Protein AF-0000000070416963 (afdb_homodimer)

Radius of gyration: 21.52 Å; Cα contacts (8 Å, |Δi|>4): 387; chains: 2; bounding box: 46×63×50 Å

pLDDT: mean 95.15, std 8.79, range [48.22, 98.94]

Nearest PDB structures (foldseek):
  6pe4-assembly1_H  TM=2.392E-01  e=9.215E-01  Saccharomyces cerevisiae S288C
  7uwa-assembly1_i  TM=2.242E-01  e=2.616E+00  Citrus x limon
  7uwb-assembly1_m  TM=2.106E-01  e=6.144E+00  Citrus x limon
  6pe4-assembly1_H  TM=2.844E-01  e=8.248E-01  Saccharomyces cerevisiae S288C
  7uwa-assembly1_i  TM=2.934E-01  e=3.124E+00  Citrus x limon

InterPro domains:
  IPR013901 Anthrone oxygenase [PF08592] (56-158)

Solvent-accessible surface area (backbone atoms only — not comparable to full-atom values): 16813 Å² total; per-residue (Å²): 130,62,61,65,63,57,48,63,67,59,72,77,51,72,58,40,48,30,49,40,50,23,48,51,39,30,22,31,52,33,11,38,46,47,35,46,63,67,23,50,49,64,22,38,68,79,40,59,66,69,55,27,49,49,30,50,47,44,24,48,57,49,41,63,71,46,51,61,57,47,38,49,50,21,15,52,31,19,44,49,35,38,68,72,44,58,88,82,45,83,55,39,69,47,33,46,37,39,32,50,29,30,53,47,47,53,51,48,39,60,69,77,40,43,70,60,49,58,52,68,59,39,92,58,31,54,80,74,61,29,67,68,48,51,56,51,50,54,51,48,51,53,60,62,44,46,62,50,41,53,41,36,42,51,22,33,54,43,40,41,49,46,40,50,71,83,130,62,61,68,63,58,50,64,66,59,71,75,52,72,59,42,49,29,50,42,49,23,50,51,40,30,21,31,51,34,11,37,45,47,36,46,61,69,22,50,50,64,23,39,68,78,40,59,65,68,54,26,50,48,31,50,47,45,24,48,56,50,41,64,71,45,51,59,56,47,39,49,51,22,14,52,32,19,45,48,35,39,68,72,45,58,87,82,43,84,56,39,69,49,33,47,38,38,32,50,32,30,52,47,46,53,52,48,39,60,69,75,39,42,70,59,49,58,53,68,60,40,92,58,32,56,81,73,60,29,67,68,48,51,55,50,50,54,49,48,51,53,60,63,44,47,62,50,42,53,43,37,41,51,22,33,55,44,43,40,49,47,40,50,72,81

Structure (mmCIF, N/CA/C/O backbone):
data_AF-0000000070416963-model_v1
#
loop_
_entity.id
_entity.type
_entity.pdbx_description
1 polymer 'Uncharacterized protein LOC111115060'
#
loop_
_atom_site.group_PDB
_atom_site.id
_atom_site.type_symbol
_atom_site.label_atom_id
_atom_site.label_alt_id
_atom_site.label_comp_id
_atom_site.label_asym_id
_atom_site.label_entity_id
_atom_site.label_seq_id
_atom_site.pdbx_PDB_ins_code
_atom_site.Cartn_x
_atom_site.Cartn_y
_atom_site.Cartn_z
_atom_site.occupancy
_atom_site.B_iso_or_equiv
_atom_site.auth_seq_id
_atom_site.auth_comp_id
_atom_site.auth_asym_id
_atom_site.auth_atom_id
_atom_site.pdbx_PDB_model_num
ATOM 1 N N . MET A 1 1 ? 19.781 -15.18 -28 1 48.69 1 MET A N 1
ATOM 2 C CA . MET A 1 1 ? 18.391 -15.633 -27.938 1 48.69 1 MET A CA 1
ATOM 3 C C . MET A 1 1 ? 17.562 -14.734 -27.016 1 48.69 1 MET A C 1
ATOM 5 O O . MET A 1 1 ? 17.984 -14.43 -25.891 1 48.69 1 MET A O 1
ATOM 9 N N . ASP A 1 2 ? 16.594 -13.984 -27.656 1 59.09 2 ASP A N 1
ATOM 10 C CA . ASP A 1 2 ? 15.922 -12.82 -27.094 1 59.09 2 ASP A CA 1
ATOM 11 C C . ASP A 1 2 ? 15 -13.227 -25.938 1 59.09 2 ASP A C 1
ATOM 13 O O . ASP A 1 2 ? 13.93 -13.789 -26.156 1 59.09 2 ASP A O 1
ATOM 17 N N . ILE A 1 3 ? 15.594 -13.453 -24.766 1 64.75 3 ILE A N 1
ATOM 18 C CA . ILE A 1 3 ? 14.961 -13.844 -23.516 1 64.75 3 ILE A CA 1
ATOM 19 C C . ILE A 1 3 ? 13.578 -13.203 -23.422 1 64.75 3 ILE A C 1
ATOM 21 O O . ILE A 1 3 ? 12.609 -13.859 -23.016 1 64.75 3 ILE A O 1
ATOM 25 N N . LEU A 1 4 ? 13.5 -11.984 -23.797 1 65.56 4 LEU A N 1
ATOM 26 C CA . LEU A 1 4 ? 12.219 -11.289 -23.734 1 65.56 4 LEU A CA 1
ATOM 27 C C . LEU A 1 4 ? 11.227 -11.883 -24.719 1 65.56 4 LEU A C 1
ATOM 29 O O . LEU A 1 4 ? 10.039 -12 -24.422 1 65.56 4 LEU A O 1
ATOM 33 N N . LYS A 1 5 ? 11.766 -12.156 -25.891 1 65.31 5 LYS A N 1
ATOM 34 C CA . LYS A 1 5 ? 10.938 -12.75 -26.938 1 65.31 5 LYS A CA 1
ATOM 35 C C . LYS A 1 5 ? 10.438 -14.133 -26.516 1 65.31 5 LYS A C 1
ATOM 37 O O . LYS A 1 5 ? 9.297 -14.5 -26.797 1 65.31 5 LYS A O 1
ATOM 42 N N . ASP A 1 6 ? 11.203 -14.859 -25.781 1 64.94 6 ASP A N 1
ATOM 43 C CA . ASP A 1 6 ? 10.828 -16.188 -25.312 1 64.94 6 ASP A CA 1
ATOM 44 C C . ASP A 1 6 ? 9.773 -16.109 -24.203 1 64.94 6 ASP A C 1
ATOM 46 O O . ASP A 1 6 ? 8.805 -16.875 -24.219 1 64.94 6 ASP A O 1
ATOM 50 N N . ILE A 1 7 ? 9.898 -15.18 -23.375 1 67.06 7 ILE A N 1
ATOM 51 C CA . ILE A 1 7 ? 8.969 -15 -22.266 1 67.06 7 ILE A CA 1
ATOM 52 C C . ILE A 1 7 ? 7.613 -14.555 -22.812 1 67.06 7 ILE A C 1
ATOM 54 O O . ILE A 1 7 ? 6.566 -14.992 -22.328 1 67.06 7 ILE A O 1
ATOM 58 N N . SER A 1 8 ? 7.668 -13.688 -23.75 1 63.75 8 SER A N 1
ATOM 59 C CA . SER A 1 8 ? 6.422 -13.164 -24.312 1 63.75 8 SER A CA 1
ATOM 60 C C . SER A 1 8 ? 5.621 -14.266 -25 1 63.75 8 SER A C 1
ATOM 62 O O . SER A 1 8 ? 4.402 -14.156 -25.156 1 63.75 8 SER A O 1
ATOM 64 N N . LYS A 1 9 ? 6.234 -15.328 -25.406 1 66.69 9 LYS A N 1
ATOM 65 C CA . LYS A 1 9 ? 5.555 -16.438 -26.062 1 66.69 9 LYS A CA 1
ATOM 66 C C . LYS A 1 9 ? 4.816 -17.312 -25.047 1 66.69 9 LYS A C 1
ATOM 68 O O . LYS A 1 9 ? 3.951 -18.109 -25.422 1 66.69 9 LYS A O 1
ATOM 73 N N . ILE A 1 10 ? 5.309 -17.094 -23.891 1 67.06 10 ILE A N 1
ATOM 74 C CA . ILE A 1 10 ? 4.582 -17.812 -22.859 1 67.06 10 ILE A CA 1
ATOM 75 C C . ILE A 1 10 ? 3.281 -17.078 -22.531 1 67.06 10 ILE A C 1
ATOM 77 O O . ILE A 1 10 ? 3.295 -16.047 -21.875 1 67.06 10 ILE A O 1
ATOM 81 N N . GLY A 1 11 ? 2.268 -17.281 -23.25 1 77.81 11 GLY A N 1
ATOM 82 C CA . GLY A 1 11 ? 0.97 -16.625 -23.141 1 77.81 11 GLY A CA 1
ATOM 83 C C . GLY A 1 11 ? 0.296 -16.891 -21.797 1 77.81 11 GLY A C 1
ATOM 84 O O . GLY A 1 11 ? 0.564 -17.906 -21.156 1 77.81 11 GLY A O 1
ATOM 85 N N . ILE A 1 12 ? -0.34 -15.852 -21.281 1 85.06 12 ILE A N 1
ATOM 86 C CA . ILE A 1 12 ? -1.101 -15.969 -20.031 1 85.06 12 ILE A CA 1
ATOM 87 C C . ILE A 1 12 ? -2.576 -16.203 -20.359 1 85.06 12 ILE A C 1
ATOM 89 O O . ILE A 1 12 ? -3.135 -15.547 -21.234 1 85.06 12 ILE A O 1
ATOM 93 N N . SER A 1 13 ? -3.207 -17.25 -19.766 1 91.56 13 SER A N 1
ATOM 94 C CA . SER A 1 13 ? -4.617 -17.578 -19.969 1 91.56 13 SER A CA 1
ATOM 95 C C . SER A 1 13 ? -5.52 -16.516 -19.344 1 91.56 13 SER A C 1
ATOM 97 O O . SER A 1 13 ? -5.062 -15.703 -18.531 1 91.56 13 SER A O 1
ATOM 99 N N . PRO A 1 14 ? -6.789 -16.516 -19.719 1 93.19 14 PRO A N 1
ATOM 100 C CA . PRO A 1 14 ? -7.727 -15.57 -19.094 1 93.19 14 PRO A CA 1
ATOM 101 C C . PRO A 1 14 ? -7.805 -15.727 -17.578 1 93.19 14 PRO A C 1
ATOM 103 O O . PRO A 1 14 ? -7.82 -14.734 -16.859 1 93.19 14 PRO A O 1
ATOM 106 N N . VAL A 1 15 ? -7.848 -16.922 -17.109 1 94.5 15 VAL A N 1
ATOM 107 C CA . VAL A 1 15 ? -7.934 -17.172 -15.672 1 94.5 15 VAL A CA 1
ATOM 108 C C . VAL A 1 15 ? -6.652 -16.688 -14.992 1 94.5 15 VAL A C 1
ATOM 110 O O . VAL A 1 15 ? -6.703 -16.062 -13.93 1 94.5 15 VAL A O 1
ATOM 113 N N . GLU A 1 16 ? -5.551 -16.922 -15.609 1 95.19 16 GLU A N 1
ATOM 114 C CA . GLU A 1 16 ? -4.277 -16.453 -15.07 1 95.19 16 GLU A CA 1
ATOM 115 C C . GLU A 1 16 ? -4.23 -14.93 -15.016 1 95.19 16 GLU A C 1
ATOM 117 O O . GLU A 1 16 ? -3.723 -14.352 -14.055 1 95.19 16 GLU A O 1
ATOM 122 N N . THR A 1 17 ? -4.773 -14.344 -16.047 1 97 17 THR A N 1
ATOM 123 C CA . THR A 1 17 ? -4.82 -12.891 -16.094 1 97 17 THR A CA 1
ATOM 124 C C . THR A 1 17 ? -5.672 -12.336 -14.953 1 97 17 THR A C 1
ATOM 126 O O . THR A 1 17 ? -5.285 -11.367 -14.305 1 97 17 THR A O 1
ATOM 129 N N . LEU A 1 18 ? -6.742 -12.969 -14.695 1 98.12 18 LEU A N 1
ATOM 130 C CA . LEU A 1 18 ? -7.629 -12.547 -13.617 1 98.12 18 LEU A CA 1
ATOM 131 C C . LEU A 1 18 ? -6.977 -12.789 -12.258 1 98.12 18 LEU A C 1
ATOM 133 O O . LEU A 1 18 ? -7.125 -11.969 -11.344 1 98.12 18 LEU A O 1
ATOM 137 N N . GLN A 1 19 ? -6.289 -13.898 -12.125 1 98.19 19 GLN A N 1
ATOM 138 C CA . GLN A 1 19 ? -5.543 -14.148 -10.898 1 98.19 19 GLN A CA 1
ATOM 139 C C . GLN A 1 19 ? -4.492 -13.062 -10.656 1 98.19 19 GLN A C 1
ATOM 141 O O . GLN A 1 19 ? -4.348 -12.57 -9.539 1 98.19 19 GLN A O 1
ATOM 146 N N . PHE A 1 20 ? -3.814 -12.773 -11.75 1 98.31 20 PHE A N 1
ATOM 147 C CA . PHE A 1 20 ? -2.826 -11.703 -11.727 1 98.31 20 PHE A CA 1
ATOM 148 C C . PHE A 1 20 ? -3.447 -10.398 -11.234 1 98.31 20 PHE A C 1
ATOM 150 O O . PHE A 1 20 ? -2.943 -9.781 -10.297 1 98.31 20 PHE A O 1
ATOM 157 N N . PHE A 1 21 ? -4.508 -10.023 -11.758 1 98.75 21 PHE A N 1
ATOM 158 C CA . PHE A 1 21 ? -5.172 -8.766 -11.43 1 98.75 21 PHE A CA 1
ATOM 159 C C . PHE A 1 21 ? -5.688 -8.781 -9.992 1 98.75 21 PHE A C 1
ATOM 161 O O . PHE A 1 21 ? -5.57 -7.785 -9.281 1 98.75 21 PHE A O 1
ATOM 168 N N . THR A 1 22 ? -6.281 -9.859 -9.594 1 98.88 22 THR A N 1
ATOM 169 C CA . THR A 1 22 ? -6.793 -9.977 -8.234 1 98.88 22 THR A CA 1
ATOM 170 C C . THR A 1 22 ? -5.668 -9.82 -7.215 1 98.88 22 THR A C 1
ATOM 172 O O . THR A 1 22 ? -5.789 -9.047 -6.262 1 98.88 22 THR A O 1
ATOM 175 N N . CYS A 1 23 ? -4.535 -10.492 -7.445 1 98.88 23 CYS A N 1
ATOM 176 C CA . CYS A 1 23 ? -3.406 -10.414 -6.523 1 98.88 23 CYS A CA 1
ATOM 177 C C . CYS A 1 23 ? -2.809 -9.016 -6.504 1 98.88 23 CYS A C 1
ATOM 179 O O . CYS A 1 23 ? -2.428 -8.516 -5.445 1 98.88 23 CYS A O 1
ATOM 181 N N . MET A 1 24 ? -2.771 -8.414 -7.645 1 98.94 24 MET A N 1
ATOM 182 C CA . MET A 1 24 ? -2.234 -7.062 -7.73 1 98.94 24 MET A CA 1
ATOM 183 C C . MET A 1 24 ? -3.092 -6.086 -6.93 1 98.94 24 MET A C 1
ATOM 185 O O . MET A 1 24 ? -2.57 -5.309 -6.125 1 98.94 24 MET A O 1
ATOM 189 N N . LEU A 1 25 ? -4.363 -6.156 -7.133 1 98.94 25 LEU A N 1
ATOM 190 C CA . LEU A 1 25 ? -5.281 -5.25 -6.449 1 98.94 25 LEU A CA 1
ATOM 191 C C . LEU A 1 25 ? -5.281 -5.512 -4.945 1 98.94 25 LEU A C 1
ATOM 193 O O . LEU A 1 25 ? -5.285 -4.574 -4.148 1 98.94 25 LEU A O 1
ATOM 197 N N . ALA A 1 26 ? -5.258 -6.762 -4.598 1 98.94 26 ALA A N 1
ATOM 198 C CA . ALA A 1 26 ? -5.238 -7.113 -3.18 1 98.94 26 ALA A CA 1
ATOM 199 C C . ALA A 1 26 ? -3.971 -6.602 -2.504 1 98.94 26 ALA A C 1
ATOM 201 O O . ALA A 1 26 ? -4.012 -6.125 -1.366 1 98.94 26 ALA A O 1
ATOM 202 N N . GLY A 1 27 ? -2.857 -6.719 -3.145 1 98.94 27 GLY A N 1
ATOM 203 C CA . GLY A 1 27 ? -1.6 -6.234 -2.598 1 98.94 27 GLY A CA 1
ATOM 204 C C . GLY A 1 27 ? -1.567 -4.727 -2.418 1 98.94 27 GLY A C 1
ATOM 205 O O . GLY A 1 27 ? -1.201 -4.23 -1.35 1 98.94 27 GLY A O 1
ATOM 206 N N . ILE A 1 28 ? -1.938 -4.031 -3.455 1 98.88 28 ILE A N 1
ATOM 207 C CA . ILE A 1 28 ? -1.964 -2.572 -3.408 1 98.88 28 ILE A CA 1
ATOM 208 C C . ILE A 1 28 ? -2.936 -2.107 -2.326 1 98.88 28 ILE A C 1
ATOM 210 O O . ILE A 1 28 ? -2.609 -1.228 -1.526 1 98.88 28 ILE A O 1
ATOM 214 N N . TYR A 1 29 ? -4.094 -2.729 -2.299 1 98.81 29 TYR A N 1
ATOM 215 C CA . TYR A 1 29 ? -5.113 -2.357 -1.325 1 98.81 29 TYR A CA 1
ATOM 216 C C . TYR A 1 29 ? -4.629 -2.609 0.097 1 98.81 29 TYR A C 1
ATOM 218 O O . TYR A 1 29 ? -4.855 -1.794 0.992 1 98.81 29 TYR A O 1
ATOM 226 N N . THR A 1 30 ? -4.027 -3.715 0.316 1 98.81 30 THR A N 1
ATOM 227 C CA . THR A 1 30 ? -3.441 -4.008 1.618 1 98.81 30 THR A CA 1
ATOM 228 C C . THR A 1 30 ? -2.379 -2.971 1.976 1 98.81 30 THR A C 1
ATOM 230 O O . THR A 1 30 ? -2.344 -2.475 3.104 1 98.81 30 THR A O 1
ATOM 233 N N . GLY A 1 31 ? -1.521 -2.646 1.043 1 98.81 31 GLY A N 1
ATOM 234 C CA . GLY A 1 31 ? -0.522 -1.613 1.268 1 98.81 31 GLY A CA 1
ATOM 235 C C . GLY A 1 31 ? -1.125 -0.269 1.63 1 98.81 31 GLY A C 1
ATOM 236 O O . GLY A 1 31 ? -0.625 0.422 2.52 1 98.81 31 GLY A O 1
ATOM 237 N N . PHE A 1 32 ? -2.182 0.097 0.92 1 98.75 32 PHE A N 1
ATOM 238 C CA . PHE A 1 32 ? -2.887 1.336 1.227 1 98.75 32 PHE A CA 1
ATOM 239 C C . PHE A 1 32 ? -3.336 1.356 2.684 1 98.75 32 PHE A C 1
ATOM 241 O O . PHE A 1 32 ? -3.086 2.326 3.4 1 98.75 32 PHE A O 1
ATOM 248 N N . ASN A 1 33 ? -3.965 0.288 3.092 1 98.38 33 ASN A N 1
ATOM 249 C CA . ASN A 1 33 ? -4.508 0.226 4.441 1 98.38 33 ASN A CA 1
ATOM 250 C C . ASN A 1 33 ? -3.402 0.234 5.492 1 98.38 33 ASN A C 1
ATOM 252 O O . ASN A 1 33 ? -3.521 0.906 6.52 1 98.38 33 ASN A O 1
ATOM 256 N N . LEU A 1 34 ? -2.383 -0.423 5.238 1 98.69 34 LEU A N 1
ATOM 257 C CA . LEU A 1 34 ? -1.252 -0.462 6.16 1 98.69 34 LEU A CA 1
ATOM 258 C C . LEU A 1 34 ? -0.595 0.909 6.273 1 98.69 34 LEU A C 1
ATOM 260 O O . LEU A 1 34 ? -0.235 1.341 7.371 1 98.69 34 LEU A O 1
ATOM 264 N N . TYR A 1 35 ? -0.433 1.576 5.191 1 98.69 35 TYR A N 1
ATOM 265 C CA . TYR A 1 35 ? 0.194 2.895 5.195 1 98.69 35 TYR A CA 1
ATOM 266 C C . TYR A 1 35 ? -0.596 3.871 6.059 1 98.69 35 TYR A C 1
ATOM 268 O O . TYR A 1 35 ? -0.015 4.633 6.832 1 98.69 35 TYR A O 1
ATOM 276 N N . ALA A 1 36 ? -1.877 3.895 5.871 1 98.12 36 ALA A N 1
ATOM 277 C CA . ALA A 1 36 ? -2.752 4.789 6.625 1 98.12 36 ALA A CA 1
ATOM 278 C C . ALA A 1 36 ? -2.582 4.582 8.125 1 98.12 36 ALA A C 1
ATOM 280 O O . ALA A 1 36 ? -2.545 5.547 8.891 1 98.12 36 ALA A O 1
ATOM 281 N N . VAL A 1 37 ? -2.396 3.342 8.516 1 97.62 37 VAL A N 1
ATOM 282 C CA . VAL A 1 37 ? -2.352 2.986 9.93 1 97.62 37 VAL A CA 1
ATOM 283 C C . VAL A 1 37 ? -0.941 3.207 10.469 1 97.62 37 VAL A C 1
ATOM 285 O O . VAL A 1 37 ? -0.768 3.771 11.555 1 97.62 37 VAL A O 1
ATOM 288 N N . LEU A 1 38 ? 0.03 2.85 9.719 1 97.88 38 LEU A N 1
ATOM 289 C CA . LEU A 1 38 ? 1.384 2.77 10.258 1 97.88 38 LEU A CA 1
ATOM 290 C C . LEU A 1 38 ? 2.086 4.121 10.164 1 97.88 38 LEU A C 1
ATOM 292 O O . LEU A 1 38 ? 2.934 4.441 11 1 97.88 38 LEU A O 1
ATOM 296 N N . PHE A 1 39 ? 1.77 4.883 9.141 1 98.38 39 PHE A N 1
ATOM 297 C CA . PHE A 1 39 ? 2.588 6.062 8.883 1 98.38 39 PHE A CA 1
ATOM 298 C C . PHE A 1 39 ? 1.74 7.328 8.914 1 98.38 39 PHE A C 1
ATOM 300 O O . PHE A 1 39 ? 2.092 8.305 9.586 1 98.38 39 PHE A O 1
ATOM 307 N N . GLU A 1 40 ? 0.604 7.352 8.227 1 98.25 40 GLU A N 1
ATOM 308 C CA . GLU A 1 40 ? -0.142 8.594 8.086 1 98.25 40 GLU A CA 1
ATOM 309 C C . GLU A 1 40 ? -0.829 8.977 9.391 1 98.25 40 GLU A C 1
ATOM 311 O O . GLU A 1 40 ? -0.725 10.125 9.844 1 98.25 40 GLU A O 1
ATOM 316 N N . ALA A 1 41 ? -1.511 8.047 10.008 1 97.88 41 ALA A N 1
ATOM 317 C CA . ALA A 1 41 ? -2.283 8.367 11.203 1 97.88 41 ALA A CA 1
ATOM 318 C C . ALA A 1 41 ? -1.382 8.906 12.312 1 97.88 41 ALA A C 1
ATOM 320 O O . ALA A 1 41 ? -1.639 9.977 12.859 1 97.88 41 ALA A O 1
ATOM 321 N N . PRO A 1 42 ? -0.309 8.281 12.625 1 97 42 PRO A N 1
ATOM 322 C CA . PRO A 1 42 ? 0.555 8.852 13.664 1 97 42 PRO A CA 1
ATOM 323 C C . PRO A 1 42 ? 1.138 10.211 13.273 1 97 42 PRO A C 1
ATOM 325 O O . PRO A 1 42 ? 1.392 11.047 14.141 1 97 42 PRO A O 1
ATOM 328 N N . SER A 1 43 ? 1.338 10.453 12.016 1 97.56 43 SER A N 1
ATOM 329 C CA . SER A 1 43 ? 1.973 11.688 11.562 1 97.56 43 SER A CA 1
ATOM 330 C C . SER A 1 43 ? 1.041 12.883 11.727 1 97.56 43 SER A C 1
ATOM 332 O O . SER A 1 43 ? 1.493 14.031 11.75 1 97.56 43 SER A O 1
ATOM 334 N N . ARG A 1 44 ? -0.246 12.633 11.789 1 96.56 44 ARG A N 1
ATOM 335 C CA . ARG A 1 44 ? -1.154 13.758 11.977 1 96.56 44 ARG A CA 1
ATOM 336 C C . ARG A 1 44 ? -1.516 13.93 13.445 1 96.56 44 ARG A C 1
ATOM 338 O O . ARG A 1 44 ? -2.07 14.961 13.836 1 96.56 44 ARG A O 1
ATOM 345 N N . ALA A 1 45 ? -1.18 12.992 14.312 1 95.12 45 ALA A N 1
ATOM 346 C CA . ALA A 1 45 ? -1.607 12.984 15.711 1 95.12 45 ALA A CA 1
ATOM 347 C C . ALA A 1 45 ? -1.036 14.18 16.469 1 95.12 45 ALA A C 1
ATOM 349 O O . ALA A 1 45 ? -1.671 14.703 17.391 1 95.12 45 ALA A O 1
ATOM 350 N N . SER A 1 46 ? 0.079 14.688 16.078 1 91.62 46 SER A N 1
ATOM 351 C CA . SER A 1 46 ? 0.75 15.727 16.844 1 91.62 46 SER A CA 1
ATOM 352 C C . SER A 1 46 ? 0.441 17.109 16.281 1 91.62 46 SER A C 1
ATOM 354 O O . SER A 1 46 ? 0.853 18.125 16.844 1 91.62 46 SER A O 1
ATOM 356 N N . LEU A 1 47 ? -0.294 17.25 15.266 1 97.88 47 LEU A N 1
ATOM 357 C CA . LEU A 1 47 ? -0.577 18.531 14.625 1 97.88 47 LEU A CA 1
ATOM 358 C C . LEU A 1 47 ? -1.591 19.328 15.438 1 97.88 47 LEU A C 1
ATOM 360 O O . LEU A 1 47 ? -2.395 18.766 16.172 1 97.88 47 LEU A O 1
ATOM 364 N N . PRO A 1 48 ? -1.51 20.672 15.273 1 97.75 48 PRO A N 1
ATOM 365 C CA . PRO A 1 48 ? -2.639 21.453 15.789 1 97.75 48 PRO A CA 1
ATOM 366 C C . PRO A 1 48 ? -3.982 20.969 15.242 1 97.75 48 PRO A C 1
ATOM 368 O O . PRO A 1 48 ? -4.051 20.453 14.125 1 97.75 48 PRO A O 1
ATOM 371 N N . LEU A 1 49 ? -5 21.172 15.953 1 97.88 49 LEU A N 1
ATOM 372 C CA . LEU A 1 49 ? -6.301 20.547 15.727 1 97.88 49 LEU A CA 1
ATOM 373 C C . LEU A 1 49 ? -6.781 20.812 14.297 1 97.88 49 LEU A C 1
ATOM 375 O O . LEU A 1 49 ? -7.219 19.891 13.609 1 97.88 49 LEU A O 1
ATOM 379 N N . HIS A 1 50 ? -6.777 22.047 13.914 1 97.56 50 HIS A N 1
ATOM 380 C CA . HIS A 1 50 ? -7.297 22.359 12.594 1 97.56 50 HIS A CA 1
ATOM 381 C C . HIS A 1 50 ? -6.492 21.656 11.508 1 97.56 50 HIS A C 1
ATOM 383 O O . HIS A 1 50 ? -7.066 21.109 10.562 1 97.56 50 HIS A O 1
ATOM 389 N N . SER A 1 51 ? -5.145 21.641 11.562 1 98.38 51 SER A N 1
ATOM 390 C CA . SER A 1 51 ? -4.285 20.953 10.609 1 98.38 51 SER A CA 1
ATOM 391 C C . SER A 1 51 ? -4.48 19.438 10.672 1 98.38 51 SER A C 1
ATOM 393 O O . SER A 1 51 ? -4.422 18.766 9.648 1 98.38 51 SER A O 1
ATOM 395 N N . HIS A 1 52 ? -4.613 18.953 11.906 1 98.38 52 HIS A N 1
ATOM 396 C CA . HIS A 1 52 ? -4.926 17.547 12.102 1 98.38 52 HIS A CA 1
ATOM 397 C C . HIS A 1 52 ? -6.18 17.141 11.328 1 98.38 52 HIS A C 1
ATOM 399 O O . HIS A 1 52 ? -6.148 16.203 10.539 1 98.38 52 HIS A O 1
ATOM 405 N N . TRP A 1 53 ? -7.254 17.875 11.555 1 98.5 53 TRP A N 1
ATOM 406 C CA . TRP A 1 53 ? -8.523 17.594 10.883 1 98.5 53 TRP A CA 1
ATOM 407 C C . TRP A 1 53 ? -8.391 17.766 9.375 1 98.5 53 TRP A C 1
ATOM 409 O O . TRP A 1 53 ? -8.859 16.922 8.602 1 98.5 53 TRP A O 1
ATOM 419 N N . GLU A 1 54 ? -7.809 18.875 8.961 1 98.25 54 GLU A N 1
ATOM 420 C CA . GLU A 1 54 ? -7.699 19.156 7.535 1 98.25 54 GLU A CA 1
ATOM 421 C C . GLU A 1 54 ? -6.914 18.078 6.805 1 98.25 54 GLU A C 1
ATOM 423 O O . GLU A 1 54 ? -7.293 17.656 5.711 1 98.25 54 GLU A O 1
ATOM 428 N N . GLN A 1 55 ? -5.793 17.703 7.387 1 98.56 55 GLN A N 1
ATOM 429 C CA . GLN A 1 55 ? -5 16.625 6.797 1 98.56 55 GLN A CA 1
ATOM 430 C C . GLN A 1 55 ? -5.824 15.352 6.645 1 98.56 55 GLN A C 1
ATOM 432 O O . GLN A 1 55 ? -5.809 14.719 5.586 1 98.56 55 GLN A O 1
ATOM 437 N N . TRP A 1 56 ? -6.516 14.898 7.664 1 98.44 56 TRP A N 1
ATOM 438 C CA . TRP A 1 56 ? -7.363 13.711 7.621 1 98.44 56 TRP A CA 1
ATOM 439 C C . TRP A 1 56 ? -8.438 13.852 6.543 1 98.44 56 TRP A C 1
ATOM 441 O O . TRP A 1 56 ? -8.609 12.953 5.715 1 98.44 56 TRP A O 1
ATOM 451 N N . ALA A 1 57 ? -9.164 14.961 6.602 1 98.44 57 ALA A N 1
ATOM 452 C CA . ALA A 1 57 ? -10.297 15.18 5.703 1 98.44 57 ALA A CA 1
ATOM 453 C C . ALA A 1 57 ? -9.852 15.133 4.246 1 98.44 57 ALA A C 1
ATOM 455 O O . ALA A 1 57 ? -10.5 14.492 3.412 1 98.44 57 ALA A O 1
ATOM 456 N N . THR A 1 58 ? -8.766 15.797 3.953 1 98.19 58 THR A N 1
ATOM 457 C CA . THR A 1 58 ? -8.273 15.828 2.582 1 98.19 58 THR A CA 1
ATOM 458 C C . THR A 1 58 ? -7.801 14.453 2.139 1 98.19 58 THR A C 1
ATOM 460 O O . THR A 1 58 ? -8.125 14 1.038 1 98.19 58 THR A O 1
ATOM 463 N N . SER A 1 59 ? -7.012 13.82 2.992 1 98.31 59 SER A N 1
ATOM 464 C CA . SER A 1 59 ? -6.559 12.469 2.686 1 98.31 59 SER A CA 1
ATOM 465 C C . SER A 1 59 ? -7.738 11.531 2.471 1 98.31 59 SER A C 1
ATOM 467 O O . SER A 1 59 ? -7.754 10.758 1.511 1 98.31 59 SER A O 1
ATOM 469 N N . PHE A 1 60 ? -8.719 11.578 3.375 1 98.19 60 PHE A N 1
ATOM 470 C CA . PHE A 1 60 ? -9.898 10.727 3.279 1 98.19 60 PHE A CA 1
ATOM 471 C C . PHE A 1 60 ? -10.641 10.969 1.973 1 98.19 60 PHE A C 1
ATOM 473 O O . PHE A 1 60 ? -11.055 10.023 1.3 1 98.19 60 PHE A O 1
ATOM 480 N N . ARG A 1 61 ? -10.844 12.172 1.602 1 97.81 61 ARG A N 1
ATOM 481 C CA . ARG A 1 61 ? -11.57 12.516 0.382 1 97.81 61 ARG A CA 1
ATOM 482 C C . ARG A 1 61 ? -10.875 11.938 -0.848 1 97.81 61 ARG A C 1
ATOM 484 O O . ARG A 1 61 ? -11.531 11.359 -1.721 1 97.81 61 ARG A O 1
ATOM 491 N N . GLU A 1 62 ? -9.594 12 -0.923 1 97.88 62 GLU A N 1
ATOM 492 C CA . GLU A 1 62 ? -8.859 11.461 -2.064 1 97.88 62 GLU A CA 1
ATOM 493 C C . GLU A 1 62 ? -8.906 9.938 -2.074 1 97.88 62 GLU A C 1
ATOM 495 O O . GLU A 1 62 ? -9.141 9.328 -3.117 1 97.88 62 GLU A O 1
ATOM 500 N N . ALA A 1 63 ? -8.625 9.359 -0.904 1 98.06 63 ALA A N 1
ATOM 501 C CA . ALA A 1 63 ? -8.633 7.906 -0.796 1 98.06 63 ALA A CA 1
ATOM 502 C C . ALA A 1 63 ? -10.008 7.336 -1.123 1 98.06 63 ALA A C 1
ATOM 504 O O . ALA A 1 63 ? -10.117 6.273 -1.739 1 98.06 63 ALA A O 1
ATOM 505 N N . SER A 1 64 ? -11.086 8.023 -0.716 1 97.5 64 SER A N 1
ATOM 506 C CA . SER A 1 64 ? -12.453 7.543 -0.892 1 97.5 64 SER A CA 1
ATOM 507 C C . SER A 1 64 ? -12.859 7.543 -2.363 1 97.5 64 SER A C 1
ATOM 509 O O . SER A 1 64 ? -13.797 6.848 -2.756 1 97.5 64 SER A O 1
ATOM 511 N N . LYS A 1 65 ? -12.148 8.25 -3.205 1 97.56 65 LYS A N 1
ATOM 512 C CA . LYS A 1 65 ? -12.398 8.266 -4.645 1 97.56 65 LYS A CA 1
ATOM 513 C C . LYS A 1 65 ? -11.812 7.02 -5.312 1 97.56 65 LYS A C 1
ATOM 515 O O . LYS A 1 65 ? -12.234 6.641 -6.406 1 97.56 65 LYS A O 1
ATOM 520 N N . VAL A 1 66 ? -10.859 6.43 -4.703 1 98.38 66 VAL A N 1
ATOM 521 C CA . VAL A 1 66 ? -10.047 5.418 -5.375 1 98.38 66 VAL A CA 1
ATOM 522 C C . VAL A 1 66 ? -10.266 4.059 -4.711 1 98.38 66 VAL A C 1
ATOM 524 O O . VAL A 1 66 ? -10.555 3.068 -5.387 1 98.38 66 VAL A O 1
ATOM 527 N N . MET A 1 67 ? -10.195 3.973 -3.408 1 97.94 67 MET A N 1
ATOM 528 C CA . MET A 1 67 ? -10.047 2.715 -2.686 1 97.94 67 MET A CA 1
ATOM 529 C C . MET A 1 67 ? -11.312 1.869 -2.797 1 97.94 67 MET A C 1
ATOM 531 O O . MET A 1 67 ? -11.234 0.654 -2.986 1 97.94 67 MET A O 1
ATOM 535 N N . PRO A 1 68 ? -12.539 2.447 -2.719 1 97.38 68 PRO A N 1
ATOM 536 C CA . PRO A 1 68 ? -13.719 1.595 -2.912 1 97.38 68 PRO A CA 1
ATOM 537 C C . PRO A 1 68 ? -13.766 0.967 -4.305 1 97.38 68 PRO A C 1
ATOM 539 O O . PRO A 1 68 ? -14.188 -0.183 -4.449 1 97.38 68 PRO A O 1
ATOM 542 N N . LYS A 1 69 ? -13.406 1.63 -5.336 1 98.12 69 LYS A N 1
ATOM 543 C CA . LYS A 1 69 ? -13.352 1.073 -6.684 1 98.12 69 LYS A CA 1
ATOM 544 C C . LYS A 1 69 ? -12.336 -0.059 -6.773 1 98.12 69 LYS A C 1
ATOM 546 O O . LYS A 1 69 ? -12.578 -1.065 -7.441 1 98.12 69 LYS A O 1
ATOM 551 N N . LEU A 1 70 ? -11.172 0.196 -6.156 1 98.56 70 LEU A N 1
ATOM 552 C CA . LEU A 1 70 ? -10.141 -0.835 -6.129 1 98.56 70 LEU A CA 1
ATOM 553 C C . LEU A 1 70 ? -10.664 -2.113 -5.48 1 98.56 70 LEU A C 1
ATOM 555 O O . LEU A 1 70 ? -10.461 -3.209 -6.004 1 98.56 70 LEU A O 1
ATOM 559 N N . SER A 1 71 ? -11.273 -1.932 -4.324 1 98.25 71 SER A N 1
ATOM 560 C CA . SER A 1 71 ? -11.852 -3.068 -3.611 1 98.25 71 SER A CA 1
ATOM 561 C C . SER A 1 71 ? -12.898 -3.783 -4.461 1 98.25 71 SER A C 1
ATOM 563 O O . SER A 1 71 ? -12.922 -5.016 -4.52 1 98.25 71 SER A O 1
ATOM 565 N N . LEU A 1 72 ? -13.773 -3.057 -5.082 1 98.56 72 LEU A N 1
ATOM 566 C CA . LEU A 1 72 ? -14.812 -3.631 -5.93 1 98.56 72 LEU A CA 1
ATOM 567 C C . LEU A 1 72 ? -14.203 -4.43 -7.078 1 98.56 72 LEU A C 1
ATOM 569 O O . LEU A 1 72 ? -14.625 -5.551 -7.355 1 98.56 72 LEU A O 1
ATOM 573 N N . CYS A 1 73 ? -13.258 -3.855 -7.781 1 98.81 73 CYS A N 1
ATOM 574 C CA . CYS A 1 73 ? -12.586 -4.531 -8.883 1 98.81 73 CYS A CA 1
ATOM 575 C C . CYS A 1 73 ? -11.891 -5.801 -8.406 1 98.81 73 CYS A C 1
ATOM 577 O O . CYS A 1 73 ? -11.891 -6.812 -9.117 1 98.81 73 CYS A O 1
ATOM 579 N N . MET A 1 74 ? -11.305 -5.715 -7.258 1 98.88 74 MET A N 1
ATOM 580 C CA . MET A 1 74 ? -10.68 -6.887 -6.66 1 98.88 74 MET A CA 1
ATOM 581 C C . MET A 1 74 ? -11.695 -8.008 -6.473 1 98.88 74 MET A C 1
ATOM 583 O O . MET A 1 74 ? -11.453 -9.148 -6.883 1 98.88 74 MET A O 1
ATOM 587 N N . GLY A 1 75 ? -12.812 -7.707 -5.828 1 98.88 75 GLY A N 1
ATOM 588 C CA . GLY A 1 75 ? -13.852 -8.695 -5.613 1 98.88 75 GLY A CA 1
ATOM 589 C C . GLY A 1 75 ? -14.398 -9.273 -6.902 1 98.88 75 GLY A C 1
ATOM 590 O O . GLY A 1 75 ? -14.578 -10.492 -7.02 1 98.88 75 GLY A O 1
ATOM 591 N N . LEU A 1 76 ? -14.648 -8.43 -7.891 1 98.88 76 LEU A N 1
ATOM 592 C CA . LEU A 1 76 ? -15.203 -8.867 -9.164 1 98.88 76 LEU A CA 1
ATOM 593 C C . LEU A 1 76 ? -14.211 -9.75 -9.914 1 98.88 76 LEU A C 1
ATOM 595 O O . LEU A 1 76 ? -14.594 -10.766 -10.508 1 98.88 76 LEU A O 1
ATOM 599 N N . SER A 1 77 ? -12.977 -9.32 -9.969 1 98.88 77 SER A N 1
ATOM 600 C CA . SER A 1 77 ? -11.945 -10.133 -10.602 1 98.88 77 SER A CA 1
ATOM 601 C C . SER A 1 77 ? -11.859 -11.508 -9.953 1 98.88 77 SER A C 1
ATOM 603 O O . SER A 1 77 ? -11.773 -12.523 -10.648 1 98.88 77 SER A O 1
ATOM 605 N N . SER A 1 78 ? -11.875 -11.508 -8.664 1 98.88 78 SER A N 1
ATOM 606 C CA . SER A 1 78 ? -11.797 -12.773 -7.941 1 98.88 78 SER A CA 1
ATOM 607 C C . SER A 1 78 ? -13.031 -13.625 -8.203 1 98.88 78 SER A C 1
ATOM 609 O O . SER A 1 78 ? -12.938 -14.852 -8.281 1 98.88 78 SER A O 1
ATOM 611 N N . ALA A 1 79 ? -14.172 -13.031 -8.266 1 98.88 79 ALA A N 1
ATOM 612 C CA . ALA A 1 79 ? -15.398 -13.75 -8.602 1 98.88 79 ALA A CA 1
ATOM 613 C C . ALA A 1 79 ? -15.281 -14.422 -9.969 1 98.88 79 ALA A C 1
ATOM 615 O O . ALA A 1 79 ? -15.75 -15.547 -10.156 1 98.88 79 ALA A O 1
ATOM 616 N N . ALA A 1 80 ? -14.711 -13.727 -10.883 1 98.81 80 ALA A N 1
ATOM 617 C CA . ALA A 1 80 ? -14.5 -14.297 -12.211 1 98.81 80 ALA A CA 1
ATOM 618 C C . ALA A 1 80 ? -13.562 -15.5 -12.148 1 98.81 80 ALA A C 1
ATOM 620 O O . ALA A 1 80 ? -13.797 -16.516 -12.82 1 98.81 80 ALA A O 1
ATOM 621 N N . VAL A 1 81 ? -12.477 -15.406 -11.391 1 98.25 81 VAL A N 1
ATOM 622 C CA . VAL A 1 81 ? -11.586 -16.547 -11.211 1 98.25 81 VAL A CA 1
ATOM 623 C C . VAL A 1 81 ? -12.367 -17.734 -10.664 1 98.25 81 VAL A C 1
ATOM 625 O O . VAL A 1 81 ? -12.266 -18.844 -11.18 1 98.25 81 VAL A O 1
ATOM 628 N N . PHE A 1 82 ? -13.117 -17.453 -9.594 1 98.06 82 PHE A N 1
ATOM 629 C CA . PHE A 1 82 ? -13.922 -18.5 -8.969 1 98.06 82 PHE A CA 1
ATOM 630 C C . PHE A 1 82 ? -14.867 -19.141 -9.977 1 98.06 82 PHE A C 1
ATOM 632 O O . PHE A 1 82 ? -14.961 -20.359 -10.055 1 9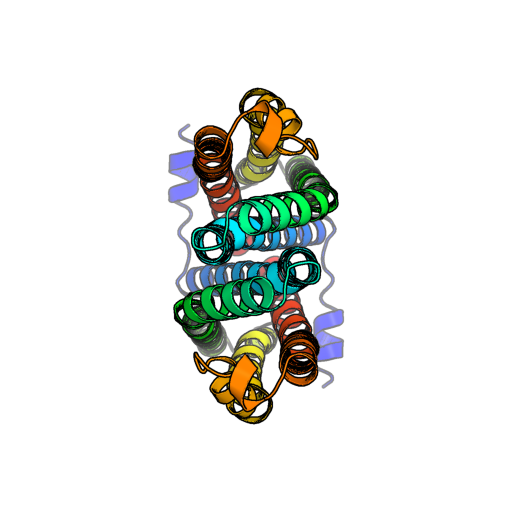8.06 82 PHE A O 1
ATOM 639 N N . TYR A 1 83 ? -15.508 -18.344 -10.742 1 97.69 83 TYR A N 1
ATOM 640 C CA . TYR A 1 83 ? -16.516 -18.812 -11.688 1 97.69 83 TYR A CA 1
ATOM 641 C C . TYR A 1 83 ? -15.883 -19.625 -12.812 1 97.69 83 TYR A C 1
ATOM 643 O O . TYR A 1 83 ? -16.453 -20.625 -13.25 1 97.69 83 TYR A O 1
ATOM 651 N N . LEU A 1 84 ? -14.75 -19.234 -13.305 1 96.94 84 LEU A N 1
ATOM 652 C CA . LEU A 1 84 ? -14.125 -19.828 -14.477 1 96.94 84 LEU A CA 1
ATOM 653 C C . LEU A 1 84 ? -13.273 -21.031 -14.094 1 96.94 84 LEU A C 1
ATOM 655 O O . LEU A 1 84 ? -12.914 -21.844 -14.953 1 96.94 84 LEU A O 1
ATOM 659 N N . SER A 1 85 ? -12.906 -21.109 -12.875 1 93.88 85 SER A N 1
ATOM 660 C CA . SER A 1 85 ? -12.094 -22.234 -12.43 1 93.88 85 SER A CA 1
ATOM 661 C C . SER A 1 85 ? -12.914 -23.531 -12.367 1 93.88 85 SER A C 1
ATOM 663 O O . SER A 1 85 ? -14.07 -23.516 -11.953 1 93.88 85 SER A O 1
ATOM 665 N N . PRO A 1 86 ? -12.281 -24.641 -12.797 1 91.62 86 PRO A N 1
ATOM 666 C CA . PRO A 1 86 ? -13.008 -25.906 -12.758 1 91.62 86 PRO A CA 1
ATOM 667 C C . PRO A 1 86 ? -13.43 -26.297 -11.344 1 91.62 86 PRO A C 1
ATOM 669 O O . PRO A 1 86 ? -12.703 -26.031 -10.383 1 91.62 86 PRO A O 1
ATOM 672 N N . ALA A 1 87 ? -14.461 -27.016 -11.25 1 88.56 87 ALA A N 1
ATOM 673 C CA . ALA A 1 87 ? -15.008 -27.438 -9.969 1 88.56 87 ALA A CA 1
ATOM 674 C C . ALA A 1 87 ? -14.062 -28.406 -9.258 1 88.56 87 ALA A C 1
ATOM 676 O O . ALA A 1 87 ? -14.086 -28.516 -8.031 1 88.56 87 ALA A O 1
ATOM 677 N N . SER A 1 88 ? -13.25 -29.062 -9.992 1 87.19 88 SER A N 1
ATOM 678 C CA . SER A 1 88 ? -12.344 -30.062 -9.445 1 87.19 88 SER A CA 1
ATOM 679 C C . SER A 1 88 ? -11.109 -29.406 -8.82 1 87.19 88 SER A C 1
ATOM 681 O O . SER A 1 88 ? -10.352 -30.078 -8.102 1 87.19 88 SER A O 1
ATOM 683 N N . ASP A 1 89 ? -10.992 -28.125 -9.109 1 87.75 89 ASP A N 1
ATOM 684 C CA . ASP A 1 89 ? -9.852 -27.422 -8.531 1 87.75 89 ASP A CA 1
ATOM 685 C C . ASP A 1 89 ? -10.008 -27.266 -7.02 1 87.75 89 ASP A C 1
ATOM 687 O O . ASP A 1 89 ? -10.891 -26.547 -6.559 1 87.75 89 ASP A O 1
ATOM 691 N N . LYS A 1 90 ? -9.172 -27.797 -6.23 1 87.31 90 LYS A N 1
ATOM 692 C CA . LYS A 1 90 ? -9.234 -27.812 -4.77 1 87.31 90 LYS A CA 1
ATOM 693 C C . LYS A 1 90 ? -9 -26.406 -4.203 1 87.31 90 LYS A C 1
ATOM 695 O O . LYS A 1 90 ? -9.352 -26.141 -3.055 1 87.31 90 LYS A O 1
ATOM 700 N N . LEU A 1 91 ? -8.414 -25.547 -4.973 1 92.44 91 LEU A N 1
ATOM 701 C CA . LEU A 1 91 ? -8.078 -24.203 -4.496 1 92.44 91 LEU A CA 1
ATOM 702 C C . LEU A 1 91 ? -9.141 -23.203 -4.91 1 92.44 91 LEU A C 1
ATOM 704 O O . LEU A 1 91 ? -9.078 -22.031 -4.523 1 92.44 91 LEU A O 1
ATOM 708 N N . ARG A 1 92 ? -10.141 -23.609 -5.621 1 94.38 92 ARG A N 1
ATOM 709 C CA . ARG A 1 92 ? -11.164 -22.75 -6.207 1 94.38 92 ARG A CA 1
ATOM 710 C C . ARG A 1 92 ? -11.852 -21.906 -5.137 1 94.38 92 ARG A C 1
ATOM 712 O O . ARG A 1 92 ? -12.102 -20.719 -5.344 1 94.38 92 ARG A O 1
ATOM 719 N N . LEU A 1 93 ? -12.094 -22.484 -4.012 1 96.62 93 LEU A N 1
ATOM 720 C CA . LEU A 1 93 ? -12.875 -21.828 -2.971 1 96.62 93 LEU A CA 1
ATOM 721 C C . LEU A 1 93 ? -12.086 -20.703 -2.324 1 96.62 93 LEU A C 1
ATOM 723 O O . LEU A 1 93 ? -12.664 -19.797 -1.712 1 96.62 93 LEU A O 1
ATOM 727 N N . LEU A 1 94 ? -10.789 -20.703 -2.389 1 97.69 94 LEU A N 1
ATOM 728 C CA . LEU A 1 94 ? -9.953 -19.672 -1.795 1 97.69 94 LEU A CA 1
ATOM 729 C C . LEU A 1 94 ? -10.195 -18.328 -2.467 1 97.69 94 LEU A C 1
ATOM 731 O O . LEU A 1 94 ? -10 -17.281 -1.85 1 97.69 94 LEU A O 1
ATOM 735 N N . TRP A 1 95 ? -10.711 -18.391 -3.656 1 98.38 95 TRP A N 1
ATOM 736 C CA . TRP A 1 95 ? -10.945 -17.156 -4.41 1 98.38 95 TRP A CA 1
ATOM 737 C C . TRP A 1 95 ? -12.227 -16.469 -3.941 1 98.38 95 TRP A C 1
ATOM 739 O O . TRP A 1 95 ? -12.539 -15.367 -4.387 1 98.38 95 TRP A O 1
ATOM 749 N N . LEU A 1 96 ? -12.906 -17.016 -2.973 1 98.75 96 LEU A N 1
ATOM 750 C CA . LEU A 1 96 ? -14.039 -16.375 -2.332 1 98.75 96 LEU A CA 1
ATOM 751 C C . LEU A 1 96 ? -13.57 -15.32 -1.333 1 98.75 96 LEU A C 1
ATOM 753 O O . LEU A 1 96 ? -14.336 -14.43 -0.953 1 98.75 96 LEU A O 1
ATOM 757 N N . ALA A 1 97 ? -12.328 -15.422 -0.939 1 98.75 97 ALA A N 1
ATOM 758 C CA . ALA A 1 97 ? -11.812 -14.562 0.127 1 98.75 97 ALA A CA 1
ATOM 759 C C . ALA A 1 97 ? -11.867 -13.094 -0.282 1 98.75 97 ALA A C 1
ATOM 761 O O . ALA A 1 97 ? -12.422 -12.258 0.436 1 98.75 97 ALA A O 1
ATOM 762 N N . PRO A 1 98 ? -11.328 -12.688 -1.502 1 98.94 98 PRO A N 1
ATOM 763 C CA . PRO A 1 98 ? -11.422 -11.273 -1.867 1 98.94 98 PRO A CA 1
ATOM 764 C C . PRO A 1 98 ? -12.859 -10.812 -2.102 1 98.94 98 PRO A C 1
ATOM 766 O O . PRO A 1 98 ? -13.18 -9.648 -1.884 1 98.94 98 PRO A O 1
ATOM 769 N N . ILE A 1 99 ? -13.695 -11.727 -2.559 1 98.88 99 ILE A N 1
ATOM 770 C CA . ILE A 1 99 ? -15.109 -11.398 -2.707 1 98.88 99 ILE A CA 1
ATOM 771 C C . ILE A 1 99 ? -15.695 -11.023 -1.35 1 98.88 99 ILE A C 1
ATOM 773 O O . ILE A 1 99 ? -16.297 -9.961 -1.199 1 98.88 99 ILE A O 1
ATOM 777 N N . ALA A 1 100 ? -15.469 -11.898 -0.383 1 98.88 100 ALA A N 1
ATOM 778 C CA . ALA A 1 100 ? -15.961 -11.672 0.974 1 98.88 100 ALA A CA 1
ATOM 779 C C . ALA A 1 100 ? -15.352 -10.406 1.573 1 98.88 100 ALA A C 1
ATOM 781 O O . ALA A 1 100 ? -16.047 -9.641 2.252 1 98.88 100 ALA A O 1
ATOM 782 N N . ALA A 1 101 ? -14.086 -10.203 1.324 1 98.88 101 ALA A N 1
ATOM 783 C CA . ALA A 1 101 ? -13.406 -9.008 1.835 1 98.88 101 ALA A CA 1
ATOM 784 C C . ALA A 1 101 ? -14.047 -7.742 1.281 1 98.88 101 ALA A C 1
ATOM 786 O O . ALA A 1 101 ? -14.258 -6.773 2.016 1 98.88 101 ALA A O 1
ATOM 787 N N . SER A 1 102 ? -14.344 -7.766 -0.023 1 98.81 102 SER A N 1
ATOM 788 C CA . SER A 1 102 ? -14.961 -6.602 -0.653 1 98.81 102 SER A CA 1
ATOM 789 C C . SER A 1 102 ? -16.344 -6.336 -0.087 1 98.81 102 SER A C 1
ATOM 791 O O . SER A 1 102 ? -16.688 -5.195 0.249 1 98.81 102 SER A O 1
ATOM 793 N N . ILE A 1 103 ? -17.109 -7.348 0.039 1 98.69 103 ILE A N 1
ATOM 794 C CA . ILE A 1 103 ? -18.453 -7.211 0.592 1 98.69 103 ILE A CA 1
ATOM 795 C C . ILE A 1 103 ? -18.375 -6.711 2.033 1 98.69 103 ILE A C 1
ATOM 797 O O . ILE A 1 103 ? -19.109 -5.801 2.424 1 98.69 103 ILE A O 1
ATOM 801 N N . PHE A 1 104 ? -17.5 -7.305 2.783 1 98.69 104 PHE A N 1
ATOM 802 C CA . PHE A 1 104 ? -17.297 -6.883 4.164 1 98.69 104 PHE A CA 1
ATOM 803 C C . PHE A 1 104 ? -16.906 -5.414 4.23 1 98.69 104 PHE A C 1
ATOM 805 O O . PHE A 1 104 ? -17.453 -4.656 5.031 1 98.69 104 PHE A O 1
ATOM 812 N N . ASP A 1 105 ? -15.922 -5.035 3.389 1 97.69 105 ASP A N 1
ATOM 813 C CA . ASP A 1 105 ? -15.422 -3.664 3.393 1 97.69 105 ASP A CA 1
ATOM 814 C C . ASP A 1 105 ? -16.547 -2.668 3.121 1 97.69 105 ASP A C 1
ATOM 816 O O . ASP A 1 105 ? -16.688 -1.672 3.832 1 97.69 105 ASP A O 1
ATOM 820 N N . PHE A 1 106 ? -17.328 -2.887 2.182 1 97.19 106 PHE A N 1
ATOM 821 C CA . PHE A 1 106 ? -18.422 -1.991 1.812 1 97.19 106 PHE A CA 1
ATOM 822 C C . PHE A 1 106 ? -19.484 -1.961 2.9 1 97.19 106 PHE A C 1
ATOM 824 O O . PHE A 1 106 ? -19.938 -0.887 3.316 1 97.19 106 PHE A O 1
ATOM 831 N N . GLY A 1 107 ? -19.922 -3.096 3.314 1 97.69 107 GLY A N 1
ATOM 832 C CA . GLY A 1 107 ? -20.938 -3.16 4.348 1 97.69 107 GLY A CA 1
ATOM 833 C C . GLY A 1 107 ? -20.5 -2.535 5.66 1 97.69 107 GLY A C 1
ATOM 834 O O . GLY A 1 107 ? -21.234 -1.732 6.246 1 97.69 107 GLY A O 1
ATOM 835 N N . TYR A 1 108 ? -19.312 -2.949 6.129 1 98.19 108 TYR A N 1
ATOM 836 C CA . TYR A 1 108 ? -18.766 -2.447 7.383 1 98.19 108 TYR A CA 1
ATOM 837 C C . TYR A 1 108 ? -18.609 -0.932 7.344 1 98.19 108 TYR A C 1
ATOM 839 O O . TYR A 1 108 ? -19.016 -0.235 8.281 1 98.19 108 TYR A O 1
ATOM 847 N N . THR A 1 109 ? -18.062 -0.396 6.266 1 97.75 109 THR A N 1
ATOM 848 C CA . THR A 1 109 ? -17.859 1.041 6.125 1 97.75 109 THR A CA 1
ATOM 849 C C . THR A 1 109 ? -19.188 1.781 6.113 1 97.75 109 THR A C 1
ATOM 851 O O . THR A 1 109 ? -19.375 2.766 6.836 1 97.75 109 THR A O 1
ATOM 854 N N . SER A 1 110 ? -20.125 1.258 5.344 1 97.56 110 SER A N 1
ATOM 855 C CA . SER A 1 110 ? -21.406 1.919 5.184 1 97.56 110 SER A CA 1
ATOM 856 C C . SER A 1 110 ? -22.188 1.938 6.492 1 97.56 110 SER A C 1
ATOM 858 O O . SER A 1 110 ? -22.844 2.926 6.812 1 97.56 110 SER A O 1
ATOM 860 N N . ILE A 1 111 ? -22.062 0.885 7.25 1 98 111 ILE A N 1
ATOM 861 C CA . ILE A 1 111 ? -22.906 0.737 8.438 1 98 111 ILE A CA 1
ATOM 862 C C . ILE A 1 111 ? -22.188 1.342 9.648 1 98 111 ILE A C 1
ATOM 864 O O . ILE A 1 111 ? -22.797 2.096 10.414 1 98 111 ILE A O 1
ATOM 868 N N . PHE A 1 112 ? -20.922 1.118 9.828 1 97.88 112 PHE A N 1
ATOM 869 C CA . PHE A 1 112 ? -20.281 1.411 11.102 1 97.88 112 PHE A CA 1
ATOM 870 C C . PHE A 1 112 ? -19.422 2.662 11 1 97.88 112 PHE A C 1
ATOM 872 O O . PHE A 1 112 ? -19.078 3.268 12.016 1 97.88 112 PHE A O 1
ATOM 879 N N . MET A 1 113 ? -19.109 3.135 9.773 1 98.31 113 MET A N 1
ATOM 880 C CA . MET A 1 113 ? -18.125 4.211 9.695 1 98.31 113 MET A CA 1
ATOM 881 C C . MET A 1 113 ? -18.734 5.453 9.047 1 98.31 113 MET A C 1
ATOM 883 O O . MET A 1 113 ? -18.547 6.566 9.539 1 98.31 113 MET A O 1
ATOM 887 N N . LEU A 1 114 ? -19.516 5.281 8.047 1 98 114 LEU A N 1
ATOM 888 C CA . LEU A 1 114 ? -19.969 6.359 7.18 1 98 114 LEU A CA 1
ATOM 889 C C . LEU A 1 114 ? -20.766 7.391 7.961 1 98 114 LEU A C 1
ATOM 891 O O . LEU A 1 114 ? -20.641 8.594 7.73 1 98 114 LEU A O 1
ATOM 895 N N . PRO A 1 115 ? -21.641 7.031 8.875 1 98.19 115 PRO A N 1
ATOM 896 C CA . PRO A 1 115 ? -22.438 8.047 9.586 1 98.19 115 PRO A CA 1
ATOM 897 C C . PRO A 1 115 ? -21.562 9.07 10.305 1 98.19 115 PRO A C 1
ATOM 899 O O . PRO A 1 115 ? -21.828 10.273 10.25 1 98.19 115 PRO A O 1
ATOM 902 N N . GLU A 1 116 ? -20.516 8.609 10.984 1 98.56 116 GLU A N 1
ATOM 903 C CA . GLU A 1 116 ? -19.656 9.539 11.695 1 98.56 116 GLU A CA 1
ATOM 904 C C . GLU A 1 116 ? -18.688 10.242 10.734 1 98.56 116 GLU A C 1
ATOM 906 O O . GLU A 1 116 ? -18.328 11.406 10.945 1 98.56 116 GLU A O 1
ATOM 911 N N . ILE A 1 117 ? -18.281 9.586 9.695 1 98.62 117 ILE A N 1
ATOM 912 C CA . ILE A 1 117 ? -17.406 10.18 8.688 1 98.62 117 ILE A CA 1
ATOM 913 C C . ILE A 1 117 ? -18.078 11.398 8.07 1 98.62 117 ILE A C 1
ATOM 915 O O . ILE A 1 117 ? -17.438 12.43 7.867 1 98.62 117 ILE A O 1
ATOM 919 N N . LYS A 1 118 ? -19.344 11.289 7.812 1 98.38 118 LYS A N 1
ATOM 920 C CA . LYS A 1 118 ? -20.094 12.391 7.211 1 98.38 118 LYS A CA 1
ATOM 921 C C . LYS A 1 118 ? -20.062 13.625 8.109 1 98.38 118 LYS A C 1
ATOM 923 O O . LYS A 1 118 ? -19.922 14.75 7.617 1 98.38 118 LYS A O 1
ATOM 928 N N . ILE A 1 119 ? -20.172 13.484 9.375 1 98.62 119 ILE A N 1
ATOM 929 C CA . ILE A 1 119 ? -20.109 14.586 10.336 1 98.62 119 ILE A CA 1
ATOM 930 C C . ILE A 1 119 ? -18.688 15.141 10.375 1 98.62 119 ILE A C 1
ATOM 932 O O . ILE A 1 119 ? -18.484 16.359 10.312 1 98.62 119 ILE A O 1
ATOM 936 N N . LEU A 1 120 ? -17.734 14.227 10.445 1 98.44 120 LEU A N 1
ATOM 937 C CA . LEU A 1 120 ? -16.328 14.586 10.586 1 98.44 120 LEU A CA 1
ATOM 938 C C . LEU A 1 120 ? -15.844 15.383 9.367 1 98.44 120 LEU A C 1
ATOM 940 O O . LEU A 1 120 ? -14.898 16.156 9.469 1 98.44 120 LEU A O 1
ATOM 944 N N . LEU A 1 121 ? -16.516 15.258 8.25 1 98.44 121 LEU A N 1
ATOM 945 C CA . LEU A 1 121 ? -16.078 15.898 7.008 1 98.44 121 LEU A CA 1
ATOM 946 C C . LEU A 1 121 ? -16.688 17.297 6.875 1 98.44 121 LEU A C 1
ATOM 948 O O . LEU A 1 121 ? -16.344 18.031 5.961 1 98.44 121 LEU A O 1
ATOM 952 N N . GLU A 1 122 ? -17.531 17.656 7.758 1 98.25 122 GLU A N 1
ATOM 953 C CA . GLU A 1 122 ? -18.109 19 7.695 1 98.25 122 GLU A CA 1
ATOM 954 C C . GLU A 1 122 ? -17.062 20.062 7.973 1 98.25 122 GLU A C 1
ATOM 956 O O . GLU A 1 122 ? -16.266 19.938 8.898 1 98.25 122 GLU A O 1
ATOM 961 N N . ASN A 1 123 ? -17.094 21.156 7.242 1 96.38 123 ASN A N 1
ATOM 962 C CA . ASN A 1 123 ? -16.078 22.188 7.312 1 96.38 123 ASN A CA 1
ATOM 963 C C . ASN A 1 123 ? -16.094 22.906 8.656 1 96.38 123 ASN A C 1
ATOM 965 O O . ASN A 1 123 ? -15.062 23.406 9.109 1 96.38 123 ASN A O 1
ATOM 969 N N . ASP A 1 124 ? -17.219 22.969 9.344 1 97.44 124 ASP A N 1
ATOM 970 C CA . ASP A 1 124 ? -17.328 23.672 10.617 1 97.44 124 ASP A CA 1
ATOM 971 C C . ASP A 1 124 ? -17.406 22.688 11.781 1 97.44 124 ASP A C 1
ATOM 973 O O . ASP A 1 124 ? -17.938 23.031 12.844 1 97.44 124 ASP A O 1
ATOM 977 N N . VAL A 1 125 ? -16.828 21.516 11.609 1 98.62 125 VAL A N 1
ATOM 978 C CA . VAL A 1 125 ? -17 20.438 12.578 1 98.62 125 VAL A CA 1
ATOM 979 C C . VAL A 1 125 ? -16.312 20.812 13.891 1 98.62 125 VAL A C 1
ATOM 981 O O . VAL A 1 125 ? -16.812 20.484 14.977 1 98.62 125 VAL A O 1
ATOM 984 N N . ILE A 1 126 ? -15.227 21.469 13.844 1 98.25 126 ILE A N 1
ATOM 985 C CA . ILE A 1 126 ? -14.5 21.844 15.055 1 98.25 126 ILE A CA 1
ATOM 986 C C . ILE A 1 126 ? -15.344 22.797 15.891 1 98.25 126 ILE A C 1
ATOM 988 O O . ILE A 1 126 ? -15.43 22.641 17.109 1 98.25 126 ILE A O 1
ATOM 992 N N . THR A 1 127 ? -15.953 23.766 15.234 1 98.12 127 THR A N 1
ATOM 993 C CA . THR A 1 127 ? -16.812 24.719 15.922 1 98.12 127 THR A CA 1
ATOM 994 C C . THR A 1 127 ? -18.062 24.016 16.453 1 98.12 127 THR A C 1
ATOM 996 O O . THR A 1 127 ? -18.516 24.281 17.562 1 98.12 127 THR A O 1
ATOM 999 N N . LYS A 1 128 ? -18.609 23.094 15.727 1 98.12 128 LYS A N 1
ATOM 1000 C CA . LYS A 1 128 ? -19.891 22.469 16.031 1 98.12 128 LYS A CA 1
ATOM 1001 C C . LYS A 1 128 ? -19.734 21.391 17.094 1 98.12 128 LYS A C 1
ATOM 1003 O O . LYS A 1 128 ? -20.594 21.234 17.969 1 98.12 128 LYS A O 1
ATOM 1008 N N . LYS A 1 129 ? -18.625 20.641 17.031 1 98.25 129 LYS A N 1
ATOM 1009 C CA . LYS A 1 129 ? -18.531 19.453 17.859 1 98.25 129 LYS A CA 1
ATOM 1010 C C . LYS A 1 129 ? -17.438 19.609 18.906 1 98.25 129 LYS A C 1
ATOM 1012 O O . LYS A 1 129 ? -17.406 18.859 19.891 1 98.25 129 LYS A O 1
ATOM 1017 N N . GLY A 1 130 ? -16.5 20.562 18.672 1 97.62 130 GLY A N 1
ATOM 1018 C CA . GLY A 1 130 ? -15.438 20.797 19.641 1 97.62 130 GLY A CA 1
ATOM 1019 C C . GLY A 1 130 ? -14.18 20 19.375 1 97.62 130 GLY A C 1
ATOM 1020 O O . GLY A 1 130 ? -14.211 19.016 18.625 1 97.62 130 GLY A O 1
ATOM 1021 N N . GLN A 1 131 ? -13.102 20.438 20 1 96.56 131 GLN A N 1
ATOM 1022 C CA . GLN A 1 131 ? -11.766 19.875 19.781 1 96.56 131 GLN A CA 1
ATOM 1023 C C . GLN A 1 131 ? -11.703 18.422 20.25 1 96.56 131 GLN A C 1
ATOM 1025 O O . GLN A 1 131 ? -11.156 17.562 19.547 1 96.56 131 GLN A O 1
ATOM 1030 N N . HIS A 1 132 ? -12.203 18.156 21.359 1 97.5 132 HIS A N 1
ATOM 1031 C CA . HIS A 1 132 ? -12.117 16.812 21.938 1 97.5 132 HIS A CA 1
ATOM 1032 C C . HIS A 1 132 ? -12.867 15.805 21.062 1 97.5 132 HIS A C 1
ATOM 1034 O O . HIS A 1 132 ? -12.359 14.719 20.797 1 97.5 132 HIS A O 1
ATOM 1040 N N . TRP A 1 133 ? -14.023 16.188 20.609 1 98.31 133 TRP A N 1
ATOM 1041 C CA . TRP A 1 133 ? -14.828 15.281 19.797 1 98.31 133 TRP A CA 1
ATOM 1042 C C . TRP A 1 133 ? -14.117 14.969 18.484 1 98.31 133 TRP A C 1
ATOM 1044 O O . TRP A 1 133 ? -14.094 13.82 18.031 1 98.31 133 TRP A O 1
ATOM 1054 N N . VAL A 1 134 ? -13.539 15.977 17.859 1 98.38 134 VAL A N 1
ATOM 1055 C CA . VAL A 1 134 ? -12.898 15.805 16.562 1 98.38 134 VAL A CA 1
ATOM 1056 C C . VAL A 1 134 ? -11.711 14.852 16.703 1 98.38 134 VAL A C 1
ATOM 1058 O O . VAL A 1 134 ? -11.547 13.938 15.898 1 98.38 134 VAL A O 1
ATOM 1061 N N . ARG A 1 135 ? -10.852 15.031 17.688 1 97.88 135 ARG A N 1
ATOM 1062 C CA . ARG A 1 135 ? -9.711 14.148 17.891 1 97.88 135 ARG A CA 1
ATOM 1063 C C . ARG A 1 135 ? -10.172 12.719 18.172 1 97.88 135 ARG A C 1
ATOM 1065 O O . ARG A 1 135 ? -9.641 11.766 17.609 1 97.88 135 ARG A O 1
ATOM 1072 N N . GLU A 1 136 ? -11.172 12.586 19 1 98 136 GLU A N 1
ATOM 1073 C CA . GLU A 1 136 ? -11.695 11.258 19.328 1 98 136 GLU A CA 1
ATOM 1074 C C . GLU A 1 136 ? -12.312 10.594 18.109 1 98 136 GLU A C 1
ATOM 1076 O O . GLU A 1 136 ? -12.195 9.383 17.922 1 98 136 GLU A O 1
ATOM 1081 N N . ALA A 1 137 ? -13.07 11.359 17.344 1 98.38 137 ALA A N 1
ATOM 1082 C CA . ALA A 1 137 ? -13.711 10.828 16.141 1 98.38 137 ALA A CA 1
ATOM 1083 C C . ALA A 1 137 ? -12.68 10.328 15.141 1 98.38 137 ALA A C 1
ATOM 1085 O O . ALA A 1 137 ? -12.875 9.289 14.5 1 98.38 137 ALA A O 1
ATOM 1086 N N . THR A 1 138 ? -11.578 11.109 14.945 1 97.94 138 THR A N 1
ATOM 1087 C CA . THR A 1 138 ? -10.523 10.648 14.047 1 97.94 138 THR A CA 1
ATOM 1088 C C . THR A 1 138 ? -9.859 9.383 14.586 1 97.94 138 THR A C 1
ATOM 1090 O O . THR A 1 138 ? -9.523 8.477 13.82 1 97.94 138 THR A O 1
ATOM 1093 N N . ASP A 1 139 ? -9.688 9.305 15.875 1 97.38 139 ASP A N 1
ATOM 1094 C CA . ASP A 1 139 ? -9.148 8.102 16.5 1 97.38 139 ASP A CA 1
ATOM 1095 C C . ASP A 1 139 ? -10.094 6.914 16.312 1 97.38 139 ASP A C 1
ATOM 1097 O O . ASP A 1 139 ? -9.641 5.793 16.062 1 97.38 139 ASP A O 1
ATOM 1101 N N . ARG A 1 140 ? -11.367 7.125 16.484 1 98.12 140 ARG A N 1
ATOM 1102 C CA . ARG A 1 140 ? -12.352 6.07 16.266 1 98.12 140 ARG A CA 1
ATOM 1103 C C . ARG A 1 140 ? -12.344 5.598 14.82 1 98.12 140 ARG A C 1
ATOM 1105 O O . ARG A 1 140 ? -12.484 4.406 14.547 1 98.12 140 ARG A O 1
ATOM 1112 N N . TRP A 1 141 ? -12.258 6.59 13.969 1 98.25 141 TRP A N 1
ATOM 1113 C CA . TRP A 1 141 ? -12.117 6.234 12.562 1 98.25 141 TRP A CA 1
ATOM 1114 C C . TRP A 1 141 ? -10.945 5.273 12.359 1 98.25 141 TRP A C 1
ATOM 1116 O O . TRP A 1 141 ? -11.086 4.258 11.672 1 98.25 141 TRP A O 1
ATOM 1126 N N . LEU A 1 142 ? -9.805 5.566 12.945 1 97.88 142 LEU A N 1
ATOM 1127 C CA . LEU A 1 142 ? -8.625 4.715 12.828 1 97.88 142 LEU A CA 1
ATOM 1128 C C . LEU A 1 142 ? -8.891 3.332 13.414 1 97.88 142 LEU A C 1
ATOM 1130 O O . LEU A 1 142 ? -8.539 2.318 12.805 1 97.88 142 LEU A O 1
ATOM 1134 N N . ARG A 1 143 ? -9.5 3.248 14.586 1 97.81 143 ARG A N 1
ATOM 1135 C CA . ARG A 1 143 ? -9.805 1.973 15.227 1 97.81 143 ARG A CA 1
ATOM 1136 C C . ARG A 1 143 ? -10.727 1.13 14.352 1 97.81 143 ARG A C 1
ATOM 1138 O O . ARG A 1 143 ? -10.562 -0.089 14.258 1 97.81 143 ARG A O 1
ATOM 1145 N N . ARG A 1 144 ? -11.625 1.776 13.727 1 98 144 ARG A N 1
ATOM 1146 C CA . ARG A 1 144 ? -12.578 1.079 12.867 1 98 144 ARG A CA 1
ATOM 1147 C C . ARG A 1 144 ? -11.93 0.688 11.547 1 98 144 ARG A C 1
ATOM 1149 O O . ARG A 1 144 ? -12.477 -0.129 10.797 1 98 144 ARG A O 1
ATOM 1156 N N . HIS A 1 145 ? -10.836 1.277 11.297 1 97.31 145 HIS A N 1
ATOM 1157 C CA . HIS A 1 145 ? -10.086 0.93 10.086 1 97.31 145 HIS A CA 1
ATOM 1158 C C . HIS A 1 145 ? -9.367 -0.404 10.258 1 97.31 145 HIS A C 1
ATOM 1160 O O . HIS A 1 145 ? -9.102 -1.095 9.266 1 97.31 145 HIS A O 1
ATOM 1166 N N . TYR A 1 146 ? -9.086 -0.932 11.477 1 97.69 146 TYR A N 1
ATOM 1167 C CA . TYR A 1 146 ? -8.281 -2.115 11.75 1 97.69 146 TYR A CA 1
ATOM 1168 C C . TYR A 1 146 ? -8.961 -3.373 11.227 1 97.69 146 TYR A C 1
ATOM 1170 O O . TYR A 1 146 ? -8.32 -4.215 10.594 1 97.69 146 TYR A O 1
ATOM 1178 N N . PRO A 1 147 ? -10.289 -3.553 11.469 1 97.88 147 PRO A N 1
ATOM 1179 C CA . PRO A 1 147 ? -10.93 -4.75 10.922 1 97.88 147 PRO A CA 1
ATOM 1180 C C . PRO A 1 147 ? -10.828 -4.832 9.398 1 97.88 147 PRO A C 1
ATOM 1182 O O . PRO A 1 147 ? -10.633 -5.918 8.852 1 97.88 147 PRO A O 1
ATOM 1185 N N . ARG A 1 148 ? -10.945 -3.703 8.75 1 96.75 148 ARG A N 1
ATOM 1186 C CA . ARG A 1 148 ? -10.82 -3.672 7.293 1 96.75 148 ARG A CA 1
ATOM 1187 C C . ARG A 1 148 ? -9.422 -4.094 6.852 1 96.75 148 ARG A C 1
ATOM 1189 O O . ARG A 1 148 ? -9.273 -4.883 5.914 1 96.75 148 ARG A O 1
ATOM 1196 N N . LEU A 1 149 ? -8.438 -3.605 7.539 1 98.25 149 LEU A N 1
ATOM 1197 C CA . LEU A 1 149 ? -7.051 -3.975 7.262 1 98.25 149 LEU A CA 1
ATOM 1198 C C . LEU A 1 149 ? -6.844 -5.473 7.434 1 98.25 149 LEU A C 1
ATOM 1200 O O . LEU A 1 149 ? -6.254 -6.129 6.57 1 98.25 149 LEU A O 1
ATOM 1204 N N . VAL A 1 150 ? -7.348 -6.012 8.531 1 98.56 150 VAL A N 1
ATOM 1205 C CA . VAL A 1 150 ? -7.156 -7.426 8.836 1 98.56 150 VAL A CA 1
ATOM 1206 C C . VAL A 1 150 ? -7.816 -8.281 7.75 1 98.56 150 VAL A C 1
ATOM 1208 O O . VAL A 1 150 ? -7.215 -9.234 7.25 1 98.56 150 VAL A O 1
ATOM 1211 N N . VAL A 1 151 ? -9.008 -7.906 7.344 1 98.75 151 VAL A N 1
ATOM 1212 C CA . VAL A 1 151 ? -9.789 -8.695 6.395 1 98.75 151 VAL A CA 1
ATOM 1213 C C . VAL A 1 151 ? -9.117 -8.664 5.023 1 98.75 151 VAL A C 1
ATOM 1215 O O . VAL A 1 151 ? -8.953 -9.703 4.383 1 98.75 151 VAL A O 1
ATOM 1218 N N . VAL A 1 152 ? -8.695 -7.5 4.574 1 98.56 152 VAL A N 1
ATOM 1219 C CA . VAL A 1 152 ? -8.125 -7.395 3.234 1 98.56 152 VAL A CA 1
ATOM 1220 C C . VAL A 1 152 ? -6.738 -8.031 3.211 1 98.56 152 VAL A C 1
ATOM 1222 O O . VAL A 1 152 ? -6.348 -8.641 2.215 1 98.56 152 VAL A O 1
ATOM 1225 N N . ALA A 1 153 ? -5.984 -7.875 4.285 1 98.81 153 ALA A N 1
ATOM 1226 C CA . ALA A 1 153 ? -4.684 -8.531 4.379 1 98.81 153 ALA A CA 1
ATOM 1227 C C . ALA A 1 153 ? -4.832 -10.047 4.336 1 98.81 153 ALA A C 1
ATOM 1229 O O . ALA A 1 153 ? -4.059 -10.734 3.662 1 98.81 153 ALA A O 1
ATOM 1230 N N . ALA A 1 154 ? -5.785 -10.547 5.086 1 98.88 154 ALA A N 1
ATOM 1231 C CA . ALA A 1 154 ? -6.047 -11.984 5.062 1 98.88 154 ALA A CA 1
ATOM 1232 C C . ALA A 1 154 ? -6.418 -12.453 3.658 1 98.88 154 ALA A C 1
ATOM 1234 O O . ALA A 1 154 ? -5.941 -13.492 3.197 1 98.88 154 ALA A O 1
ATOM 1235 N N . ALA A 1 155 ? -7.27 -11.734 2.977 1 98.94 155 ALA A N 1
ATOM 1236 C CA . ALA A 1 155 ? -7.645 -12.086 1.609 1 98.94 155 ALA A CA 1
ATOM 1237 C C . ALA A 1 155 ? -6.426 -12.117 0.695 1 98.94 155 ALA A C 1
ATOM 1239 O O . ALA A 1 155 ? -6.297 -13 -0.149 1 98.94 155 ALA A O 1
ATOM 1240 N N . PHE A 1 156 ? -5.594 -11.102 0.824 1 98.94 156 PHE A N 1
ATOM 1241 C CA . PHE A 1 156 ? -4.375 -11.023 0.028 1 98.94 156 PHE A CA 1
ATOM 1242 C C . PHE A 1 156 ? -3.514 -12.266 0.241 1 98.94 156 PHE A C 1
ATOM 1244 O O . PHE A 1 156 ? -3.062 -12.883 -0.723 1 98.94 156 PHE A O 1
ATOM 1251 N N . VAL A 1 157 ? -3.301 -12.656 1.482 1 98.81 157 VAL A N 1
ATOM 1252 C CA . VAL A 1 157 ? -2.514 -13.828 1.837 1 98.81 157 VAL A CA 1
ATOM 1253 C C . VAL A 1 157 ? -3.137 -15.078 1.217 1 98.81 157 VAL A C 1
ATOM 1255 O O . VAL A 1 157 ? -2.436 -15.914 0.637 1 98.81 157 VAL A O 1
ATOM 1258 N N . VAL A 1 158 ? -4.41 -15.211 1.278 1 98.5 158 VAL A N 1
ATOM 1259 C CA . VAL A 1 158 ? -5.129 -16.391 0.806 1 98.5 158 VAL A CA 1
ATOM 1260 C C . VAL A 1 158 ? -4.961 -16.531 -0.705 1 98.5 158 VAL A C 1
ATOM 1262 O O . VAL A 1 158 ? -4.648 -17.609 -1.206 1 98.5 158 VAL A O 1
ATOM 1265 N N . VAL A 1 159 ? -5.094 -15.414 -1.413 1 98.31 159 VAL A N 1
ATOM 1266 C CA . VAL A 1 159 ? -5.07 -15.562 -2.865 1 98.31 159 VAL A CA 1
ATOM 1267 C C . VAL A 1 159 ? -3.627 -15.695 -3.348 1 98.31 159 VAL A C 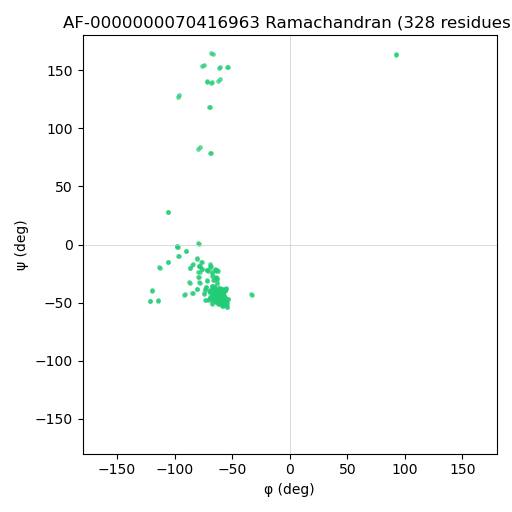1
ATOM 1269 O O . VAL A 1 159 ? -3.365 -16.328 -4.371 1 98.31 159 VAL A O 1
ATOM 1272 N N . LEU A 1 160 ? -2.701 -15.125 -2.629 1 98.25 160 LEU A N 1
ATOM 1273 C CA . LEU A 1 160 ? -1.31 -15.398 -2.971 1 98.25 160 LEU A CA 1
ATOM 1274 C C . LEU A 1 160 ? -0.983 -16.875 -2.801 1 98.25 160 LEU A C 1
ATOM 1276 O O . LEU A 1 160 ? -0.297 -17.469 -3.639 1 98.25 160 LEU A O 1
ATOM 1280 N N . TYR A 1 161 ? -1.467 -17.422 -1.715 1 97.19 161 TYR A N 1
ATOM 1281 C CA . TYR A 1 161 ? -1.293 -18.859 -1.5 1 97.19 161 TYR A CA 1
ATOM 1282 C C . TYR A 1 161 ? -1.903 -19.656 -2.643 1 97.19 161 TYR A C 1
ATOM 1284 O O . TYR A 1 161 ? -1.266 -20.562 -3.186 1 97.19 161 TYR A O 1
ATOM 1292 N N . ALA A 1 162 ? -3.117 -19.344 -2.982 1 96.44 162 ALA A N 1
ATOM 1293 C CA . ALA A 1 162 ? -3.795 -20.031 -4.074 1 96.44 162 ALA A CA 1
ATOM 1294 C C . ALA A 1 162 ? -2.998 -19.938 -5.371 1 96.44 162 ALA A C 1
ATOM 1296 O O . ALA A 1 162 ? -2.916 -20.891 -6.141 1 96.44 162 ALA A O 1
ATOM 1297 N N . THR A 1 163 ? -2.412 -18.781 -5.586 1 96.19 163 THR A N 1
ATOM 1298 C CA . THR A 1 163 ? -1.71 -18.516 -6.836 1 96.19 163 THR A CA 1
ATOM 1299 C C . THR A 1 163 ? -0.379 -19.25 -6.887 1 96.19 163 THR A C 1
ATOM 1301 O O . THR A 1 163 ? -0.018 -19.812 -7.922 1 96.19 163 THR A O 1
ATOM 1304 N N . VAL A 1 164 ? 0.309 -19.25 -5.785 1 94.69 164 VAL A N 1
ATOM 1305 C CA . VAL A 1 164 ? 1.622 -19.891 -5.762 1 94.69 164 VAL A CA 1
ATOM 1306 C C . VAL A 1 164 ? 1.464 -21.406 -5.812 1 94.69 164 VAL A C 1
ATOM 1308 O O . VAL A 1 164 ? 2.326 -22.109 -6.348 1 94.69 164 VAL A O 1
ATOM 1311 N N . LYS A 1 165 ? 0.413 -21.906 -5.273 1 90.88 165 LYS A N 1
ATOM 1312 C CA . LYS A 1 165 ? 0.173 -23.344 -5.223 1 90.88 165 LYS A CA 1
ATOM 1313 C C . LYS A 1 165 ? -0.469 -23.844 -6.516 1 90.88 165 LYS A C 1
ATOM 1315 O O . LYS A 1 165 ? -0.454 -25.047 -6.801 1 90.88 165 LYS A O 1
ATOM 1320 N N . SER A 1 166 ? -1.02 -23.016 -7.336 1 81.06 166 SER A N 1
ATOM 1321 C CA . SER A 1 166 ? -1.655 -23.422 -8.586 1 81.06 166 SER A CA 1
ATOM 1322 C C . SER A 1 166 ? -0.626 -23.922 -9.586 1 81.06 166 SER A C 1
ATOM 1324 O O . SER A 1 166 ? 0.532 -23.5 -9.562 1 81.06 166 SER A O 1
ATOM 1326 N N . MET B 1 1 ? -16.672 -33.031 4.48 1 48.22 1 MET B N 1
ATOM 1327 C CA . MET B 1 1 ? -15.25 -33.125 4.145 1 48.22 1 MET B CA 1
ATOM 1328 C C . MET B 1 1 ? -14.547 -31.797 4.336 1 48.22 1 MET B C 1
ATOM 1330 O O . MET B 1 1 ? -15.023 -30.766 3.871 1 48.22 1 MET B O 1
ATOM 1334 N N . ASP B 1 2 ? -13.617 -31.766 5.352 1 57.66 2 ASP B N 1
ATOM 1335 C CA . ASP B 1 2 ? -13.07 -30.562 5.961 1 57.66 2 ASP B CA 1
ATOM 1336 C C . ASP B 1 2 ? -12.164 -29.812 4.988 1 57.66 2 ASP B C 1
ATOM 1338 O O . ASP B 1 2 ? -11.039 -30.234 4.73 1 57.66 2 ASP B O 1
ATOM 1342 N N . ILE B 1 3 ? -12.797 -29.062 4.066 1 63.84 3 ILE B N 1
ATOM 1343 C CA . ILE B 1 3 ? -12.172 -28.25 3.021 1 63.84 3 ILE B CA 1
ATOM 1344 C C . ILE B 1 3 ? -10.852 -27.688 3.527 1 63.84 3 ILE B C 1
ATOM 1346 O O . ILE B 1 3 ? -9.852 -27.703 2.811 1 63.84 3 ILE B O 1
ATOM 1350 N N . LEU B 1 4 ? -10.859 -27.219 4.723 1 64.81 4 LEU B N 1
ATOM 1351 C CA . LEU B 1 4 ? -9.648 -26.641 5.289 1 64.81 4 LEU B CA 1
ATOM 1352 C C . LEU B 1 4 ? -8.57 -27.719 5.457 1 64.81 4 LEU B C 1
ATOM 1354 O O . LEU B 1 4 ? -7.387 -27.453 5.242 1 64.81 4 LEU B O 1
ATOM 1358 N N . LYS B 1 5 ? -9.047 -28.844 5.945 1 65 5 LYS B N 1
ATOM 1359 C CA . LYS B 1 5 ? -8.133 -29.969 6.145 1 65 5 LYS B CA 1
ATOM 1360 C C . LYS B 1 5 ? -7.543 -30.438 4.82 1 65 5 LYS B C 1
ATOM 1362 O O . LYS B 1 5 ? -6.367 -30.797 4.754 1 65 5 LYS B O 1
ATOM 1367 N N . ASP B 1 6 ? -8.258 -30.344 3.723 1 64.69 6 ASP B N 1
ATOM 1368 C CA . ASP B 1 6 ? -7.789 -30.75 2.402 1 64.69 6 ASP B CA 1
ATOM 1369 C C . ASP B 1 6 ? -6.777 -29.75 1.846 1 64.69 6 ASP B C 1
ATOM 1371 O O . ASP B 1 6 ? -5.75 -30.141 1.292 1 64.69 6 ASP B O 1
ATOM 1375 N N . ILE B 1 7 ? -7.008 -28.516 2.072 1 66.44 7 ILE B N 1
ATOM 1376 C CA . ILE B 1 7 ? -6.129 -27.469 1.582 1 66.44 7 ILE B CA 1
ATOM 1377 C C . ILE B 1 7 ? -4.801 -27.5 2.334 1 66.44 7 ILE B C 1
ATOM 1379 O O . ILE B 1 7 ? -3.738 -27.297 1.742 1 66.44 7 ILE B O 1
ATOM 1383 N N . SER B 1 8 ? -4.898 -27.734 3.582 1 63.28 8 SER B N 1
ATOM 1384 C CA . SER B 1 8 ? -3.688 -27.766 4.398 1 63.28 8 SER B CA 1
ATOM 1385 C C . SER B 1 8 ? -2.766 -28.906 3.984 1 63.28 8 SER B C 1
ATOM 1387 O O . SER B 1 8 ? -1.557 -28.844 4.223 1 63.28 8 SER B O 1
ATOM 1389 N N . LYS B 1 9 ? -3.262 -29.906 3.355 1 67 9 LYS B N 1
ATOM 1390 C CA . LYS B 1 9 ? -2.459 -31.047 2.908 1 67 9 LYS B CA 1
ATOM 1391 C C . LYS B 1 9 ? -1.688 -30.703 1.636 1 67 9 LYS B C 1
ATOM 1393 O O . LYS B 1 9 ? -0.744 -31.406 1.27 1 67 9 LYS B O 1
ATOM 1398 N N . ILE B 1 10 ? -2.252 -29.672 1.101 1 66.81 10 ILE B N 1
ATOM 1399 C CA . ILE B 1 10 ? -1.511 -29.219 -0.071 1 66.81 10 ILE B CA 1
ATOM 1400 C C . ILE B 1 10 ? -0.306 -28.391 0.37 1 66.81 10 ILE B C 1
ATOM 1402 O O . ILE B 1 10 ? -0.453 -27.234 0.773 1 66.81 10 ILE B O 1
ATOM 1406 N N . GLY B 1 11 ? 0.746 -28.984 0.719 1 77.19 11 GLY B N 1
ATOM 1407 C CA . GLY B 1 11 ? 1.964 -28.359 1.207 1 77.19 11 GLY B CA 1
ATOM 1408 C C . GLY B 1 11 ? 2.596 -27.406 0.199 1 77.19 11 GLY B C 1
ATOM 1409 O O . GLY B 1 11 ? 2.363 -27.531 -1.005 1 77.19 11 GLY B O 1
ATOM 1410 N N . ILE B 1 12 ? 3.125 -26.312 0.712 1 84.88 12 ILE B N 1
ATOM 1411 C CA . ILE B 1 12 ? 3.836 -25.344 -0.118 1 84.88 12 ILE B CA 1
ATOM 1412 C C . ILE B 1 12 ? 5.34 -25.594 -0.033 1 84.88 12 ILE B C 1
ATOM 1414 O O . ILE B 1 12 ? 5.875 -25.828 1.053 1 84.88 12 ILE B O 1
ATOM 1418 N N . SER B 1 13 ? 6.043 -25.75 -1.18 1 91.44 13 SER B N 1
ATOM 1419 C CA . SER B 1 13 ? 7.484 -25.969 -1.249 1 91.44 13 SER B CA 1
ATOM 1420 C C . SER B 1 13 ? 8.258 -24.734 -0.77 1 91.44 13 SER B C 1
ATOM 1422 O O . SER B 1 13 ? 7.688 -23.641 -0.659 1 91.44 13 SER B O 1
ATOM 1424 N N . PRO B 1 14 ? 9.531 -24.906 -0.481 1 93.06 14 PRO B N 1
ATOM 1425 C CA . PRO B 1 14 ? 10.344 -23.75 -0.085 1 93.06 14 PRO B CA 1
ATOM 1426 C C . PRO B 1 14 ? 10.367 -22.656 -1.147 1 93.06 14 PRO B C 1
ATOM 1428 O O . PRO B 1 14 ? 10.258 -21.469 -0.819 1 93.06 14 PRO B O 1
ATOM 1431 N N . VAL B 1 15 ? 10.5 -23.016 -2.371 1 94.44 15 VAL B N 1
ATOM 1432 C CA . VAL B 1 15 ? 10.539 -22.031 -3.451 1 94.44 15 VAL B CA 1
ATOM 1433 C C . VAL B 1 15 ? 9.195 -21.328 -3.562 1 94.44 15 VAL B C 1
ATOM 1435 O O . VAL B 1 15 ? 9.141 -20.109 -3.73 1 94.44 15 VAL B O 1
ATOM 1438 N N . GLU B 1 16 ? 8.148 -22.062 -3.414 1 95.12 16 GLU B N 1
ATOM 1439 C CA . GLU B 1 16 ? 6.812 -21.484 -3.436 1 95.12 16 GLU B CA 1
ATOM 1440 C C . GLU B 1 16 ? 6.621 -20.5 -2.277 1 95.12 16 GLU B C 1
ATOM 1442 O O . GLU B 1 16 ? 6.02 -19.438 -2.447 1 95.12 16 GLU B O 1
ATOM 1447 N N . THR B 1 17 ? 7.156 -20.891 -1.154 1 96.94 17 THR B N 1
ATOM 1448 C CA . THR B 1 17 ? 7.07 -20.031 0.019 1 96.94 17 THR B CA 1
ATOM 1449 C C . THR B 1 17 ? 7.812 -18.719 -0.219 1 96.94 17 THR B C 1
ATOM 1451 O O . THR B 1 17 ? 7.309 -17.641 0.118 1 96.94 17 THR B O 1
ATOM 1454 N N . LEU B 1 18 ? 8.922 -18.797 -0.827 1 98.12 18 LEU B N 1
ATOM 1455 C CA . LEU B 1 18 ? 9.719 -17.625 -1.128 1 98.12 18 LEU B CA 1
ATOM 1456 C C . LEU B 1 18 ? 9.031 -16.766 -2.184 1 98.12 18 LEU B C 1
ATOM 1458 O O . LEU B 1 18 ? 9.062 -15.531 -2.107 1 98.12 18 LEU B O 1
ATOM 1462 N N . GLN B 1 19 ? 8.438 -17.406 -3.16 1 98.19 19 GLN B N 1
ATOM 1463 C CA . GLN B 1 19 ? 7.664 -16.656 -4.152 1 98.19 19 GLN B CA 1
ATOM 1464 C C . GLN B 1 19 ? 6.508 -15.914 -3.498 1 98.19 19 GLN B C 1
ATOM 1466 O O . GLN B 1 19 ? 6.266 -14.742 -3.807 1 98.19 19 GLN B O 1
ATOM 1471 N N . PHE B 1 20 ? 5.855 -16.656 -2.625 1 98.31 20 PHE B N 1
ATOM 1472 C CA . PHE B 1 20 ? 4.77 -16.062 -1.845 1 98.31 20 PHE B CA 1
ATOM 1473 C C . PHE B 1 20 ? 5.246 -14.828 -1.099 1 98.31 20 PHE B C 1
ATOM 1475 O O . PHE B 1 20 ? 4.645 -13.758 -1.212 1 98.31 20 PHE B O 1
ATOM 1482 N N . PHE B 1 21 ? 6.301 -14.898 -0.441 1 98.75 21 PHE B N 1
ATOM 1483 C CA . PHE B 1 21 ? 6.832 -13.805 0.373 1 98.75 21 PHE B CA 1
ATOM 1484 C C . PHE B 1 21 ? 7.277 -12.641 -0.504 1 98.75 21 PHE B C 1
ATOM 1486 O O . PHE B 1 21 ? 7.043 -11.484 -0.171 1 98.75 21 PHE B O 1
ATOM 1493 N N . THR B 1 22 ? 7.949 -12.945 -1.565 1 98.88 22 THR B N 1
ATOM 1494 C CA . THR B 1 22 ? 8.406 -11.898 -2.477 1 98.88 22 THR B CA 1
ATOM 1495 C C . THR B 1 22 ? 7.223 -11.109 -3.031 1 98.88 22 THR B C 1
ATOM 1497 O O . THR B 1 22 ? 7.23 -9.875 -3.01 1 98.88 22 THR B O 1
ATOM 1500 N N . CYS B 1 23 ? 6.168 -11.805 -3.467 1 98.88 23 CYS B N 1
ATOM 1501 C CA . CYS B 1 23 ? 4.996 -11.148 -4.027 1 98.88 23 CYS B CA 1
ATOM 1502 C C . CYS B 1 23 ? 4.273 -10.328 -2.965 1 98.88 23 CYS B C 1
ATOM 1504 O O . CYS B 1 23 ? 3.799 -9.219 -3.242 1 98.88 23 CYS B O 1
ATOM 1506 N N . MET B 1 24 ? 4.238 -10.852 -1.791 1 98.94 24 MET B N 1
ATOM 1507 C CA . MET B 1 24 ? 3.58 -10.141 -0.7 1 98.94 24 MET B CA 1
ATOM 1508 C C . MET B 1 24 ? 4.305 -8.836 -0.389 1 98.94 24 MET B C 1
ATOM 1510 O O . MET B 1 24 ? 3.68 -7.777 -0.303 1 98.94 24 MET B O 1
ATOM 1514 N N . LEU B 1 25 ? 5.578 -8.922 -0.26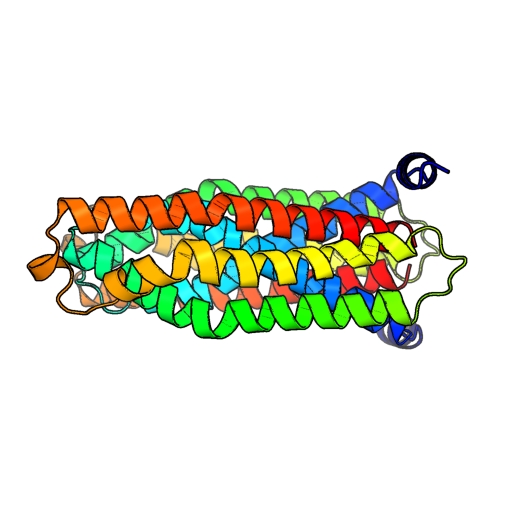1 1 98.94 25 LEU B N 1
ATOM 1515 C CA . LEU B 1 25 ? 6.375 -7.746 0.068 1 98.94 25 LEU B CA 1
ATOM 1516 C C . LEU B 1 25 ? 6.336 -6.727 -1.067 1 98.94 25 LEU B C 1
ATOM 1518 O O . LEU B 1 25 ? 6.219 -5.523 -0.825 1 98.94 25 LEU B O 1
ATOM 1522 N N . ALA B 1 26 ? 6.41 -7.223 -2.268 1 98.94 26 ALA B N 1
ATOM 1523 C CA . ALA B 1 26 ? 6.359 -6.324 -3.42 1 98.94 26 ALA B CA 1
ATOM 1524 C C . ALA B 1 26 ? 5.02 -5.598 -3.494 1 98.94 26 ALA B C 1
ATOM 1526 O O . ALA B 1 26 ? 4.969 -4.414 -3.824 1 98.94 26 ALA B O 1
ATOM 1527 N N . GLY B 1 27 ? 3.955 -6.281 -3.234 1 98.94 27 GLY B N 1
ATOM 1528 C CA . GLY B 1 27 ? 2.635 -5.672 -3.248 1 98.94 27 GLY B CA 1
ATOM 1529 C C . GLY B 1 27 ? 2.457 -4.609 -2.178 1 98.94 27 GLY B C 1
ATOM 1530 O O . GLY B 1 27 ? 1.999 -3.502 -2.465 1 98.94 27 GLY B O 1
ATOM 1531 N N . ILE B 1 28 ? 2.807 -4.961 -0.978 1 98.88 28 ILE B N 1
ATOM 1532 C CA . ILE B 1 28 ? 2.695 -4.031 0.14 1 98.88 28 ILE B CA 1
ATOM 1533 C C . ILE B 1 28 ? 3.57 -2.807 -0.12 1 98.88 28 ILE B C 1
ATOM 1535 O O . ILE B 1 28 ? 3.129 -1.67 0.063 1 98.88 28 ILE B O 1
ATOM 1539 N N . TYR B 1 29 ? 4.785 -3.061 -0.571 1 98.81 29 TYR B N 1
ATOM 1540 C CA . TYR B 1 29 ? 5.723 -1.975 -0.836 1 98.81 29 TYR B CA 1
ATOM 1541 C C . TYR B 1 29 ? 5.199 -1.057 -1.934 1 98.81 29 TYR B C 1
ATOM 1543 O O . TYR B 1 29 ? 5.312 0.168 -1.835 1 98.81 29 TYR B O 1
ATOM 1551 N N . THR B 1 30 ? 4.688 -1.612 -2.967 1 98.81 30 THR B N 1
ATOM 1552 C CA . THR B 1 30 ? 4.07 -0.824 -4.027 1 98.81 30 THR B CA 1
ATOM 1553 C C . THR B 1 30 ? 2.9 -0.008 -3.482 1 98.81 30 THR B C 1
ATOM 1555 O O . THR B 1 30 ? 2.768 1.178 -3.791 1 98.81 30 THR B O 1
ATOM 1558 N N . GLY B 1 31 ? 2.061 -0.625 -2.689 1 98.81 31 GLY B N 1
ATOM 1559 C CA . GLY B 1 31 ? 0.958 0.09 -2.062 1 98.81 31 GLY B CA 1
ATOM 1560 C C . GLY B 1 31 ? 1.414 1.254 -1.203 1 98.81 31 GLY B C 1
ATOM 1561 O O . GLY B 1 31 ? 0.812 2.33 -1.236 1 98.81 31 GLY B O 1
ATOM 1562 N N . PHE B 1 32 ? 2.461 1.021 -0.429 1 98.75 32 PHE B N 1
ATOM 1563 C CA . PHE B 1 32 ? 3.033 2.088 0.386 1 98.75 32 PHE B CA 1
ATOM 1564 C C . PHE B 1 32 ? 3.41 3.285 -0.477 1 98.75 32 PHE B C 1
ATOM 1566 O O . PHE B 1 32 ? 3.039 4.418 -0.172 1 98.75 32 PHE B O 1
ATOM 1573 N N . ASN B 1 33 ? 4.129 3.01 -1.534 1 98.44 33 ASN B N 1
ATOM 1574 C CA . ASN B 1 33 ? 4.613 4.082 -2.395 1 98.44 33 ASN B CA 1
ATOM 1575 C C . ASN B 1 33 ? 3.463 4.812 -3.086 1 98.44 33 ASN B C 1
ATOM 1577 O O . ASN B 1 33 ? 3.471 6.039 -3.186 1 98.44 33 ASN B O 1
ATOM 1581 N N . LEU B 1 34 ? 2.52 4.109 -3.494 1 98.69 34 LEU B N 1
ATOM 1582 C CA . LEU B 1 34 ? 1.356 4.703 -4.148 1 98.69 34 LEU B CA 1
ATOM 1583 C C . LEU B 1 34 ? 0.568 5.57 -3.174 1 98.69 34 LEU B C 1
ATOM 1585 O O . LEU B 1 34 ? 0.119 6.664 -3.533 1 98.69 34 LEU B O 1
ATOM 1589 N N . TYR B 1 35 ? 0.395 5.109 -1.984 1 98.69 35 TYR B N 1
ATOM 1590 C CA . TYR B 1 35 ? -0.353 5.863 -0.983 1 98.69 35 TYR B CA 1
ATOM 1591 C C . TYR B 1 35 ? 0.303 7.211 -0.714 1 98.69 35 TYR B C 1
ATOM 1593 O O . TYR B 1 35 ? -0.381 8.234 -0.625 1 98.69 35 TYR B O 1
ATOM 1601 N N . ALA B 1 36 ? 1.58 7.203 -0.522 1 98.19 36 ALA B N 1
ATOM 1602 C CA . ALA B 1 36 ? 2.334 8.422 -0.248 1 98.19 36 ALA B CA 1
ATOM 1603 C C . ALA B 1 36 ? 2.117 9.461 -1.347 1 98.19 36 ALA B C 1
ATOM 1605 O O . ALA B 1 36 ? 1.957 10.648 -1.063 1 98.19 36 ALA B O 1
ATOM 1606 N N . VAL B 1 37 ? 2.039 8.984 -2.564 1 97.62 37 VAL B N 1
ATOM 1607 C CA . VAL B 1 37 ? 1.966 9.875 -3.719 1 97.62 37 VAL B CA 1
ATOM 1608 C C . VAL B 1 37 ? 0.519 10.305 -3.949 1 97.62 37 VAL B C 1
ATOM 1610 O O . VAL B 1 37 ? 0.244 11.484 -4.188 1 97.62 37 VAL B O 1
ATOM 1613 N N . LEU B 1 38 ? -0.385 9.406 -3.814 1 97.88 38 LEU B N 1
ATOM 1614 C CA . LEU B 1 38 ? -1.749 9.656 -4.273 1 97.88 38 LEU B CA 1
ATOM 1615 C C . LEU B 1 38 ? -2.568 10.352 -3.189 1 97.88 38 LEU B C 1
ATOM 1617 O O . LEU B 1 38 ? -3.477 11.125 -3.494 1 97.88 38 LEU B O 1
ATOM 1621 N N . PHE B 1 39 ? -2.281 10.039 -1.943 1 98.44 39 PHE B N 1
ATOM 1622 C CA . PHE B 1 39 ? -3.193 10.484 -0.896 1 98.44 39 PHE B CA 1
ATOM 1623 C C . PHE B 1 39 ? -2.469 11.359 0.116 1 98.44 39 PHE B C 1
ATOM 1625 O O . PHE B 1 39 ? -2.941 12.453 0.45 1 98.44 39 PHE B O 1
ATOM 1632 N N . GLU B 1 40 ? -1.317 10.945 0.61 1 98.25 40 GLU B N 1
ATOM 1633 C CA . GLU B 1 40 ? -0.687 11.672 1.71 1 98.25 40 GLU B CA 1
ATOM 1634 C C . GLU B 1 40 ? -0.095 12.992 1.23 1 98.25 40 GLU B C 1
ATOM 1636 O O . GLU B 1 40 ? -0.323 14.039 1.843 1 98.25 40 GLU B O 1
ATOM 1641 N N . ALA B 1 41 ? 0.646 12.969 0.156 1 97.88 41 ALA B N 1
ATOM 1642 C CA . ALA B 1 41 ? 1.332 14.172 -0.304 1 97.88 41 ALA B CA 1
ATOM 1643 C C . ALA B 1 41 ? 0.335 15.289 -0.607 1 97.88 41 ALA B C 1
ATOM 1645 O O . ALA B 1 41 ? 0.469 16.406 -0.097 1 97.88 41 ALA B O 1
ATOM 1646 N N . PRO B 1 42 ? -0.69 15.055 -1.343 1 97.06 42 PRO B N 1
ATOM 1647 C CA . PRO B 1 42 ? -1.648 16.141 -1.578 1 97.06 42 PRO B CA 1
ATOM 1648 C C . PRO B 1 42 ? -2.334 16.609 -0.297 1 97.06 42 PRO B C 1
ATOM 1650 O O . PRO B 1 42 ? -2.703 17.781 -0.185 1 97.06 42 PRO B O 1
ATOM 1653 N N . SER B 1 43 ? -2.5 15.758 0.673 1 97.62 43 SER B N 1
ATOM 1654 C CA . SER B 1 43 ? -3.225 16.094 1.894 1 97.62 43 SER B CA 1
ATOM 1655 C C . SER B 1 43 ? -2.416 17.047 2.773 1 97.62 43 SER B C 1
ATOM 1657 O O . SER B 1 43 ? -2.971 17.719 3.645 1 97.62 43 SER B O 1
ATOM 1659 N N . ARG B 1 44 ? -1.115 17.062 2.582 1 96.62 44 ARG B N 1
ATOM 1660 C CA . ARG B 1 44 ? -0.324 17.984 3.393 1 96.62 44 ARG B CA 1
ATOM 1661 C C . ARG B 1 44 ? -0.044 19.281 2.639 1 96.62 44 ARG B C 1
ATOM 1663 O O . ARG B 1 44 ? 0.402 20.266 3.229 1 96.62 44 ARG B O 1
ATOM 1670 N N . ALA B 1 45 ? -0.339 19.359 1.354 1 95.12 45 ALA B N 1
ATOM 1671 C CA . ALA B 1 45 ? 0.032 20.484 0.5 1 95.12 45 ALA B CA 1
ATOM 1672 C C . ALA B 1 45 ? -0.666 21.766 0.947 1 95.12 45 ALA B C 1
ATOM 1674 O O . ALA B 1 45 ? -0.113 22.859 0.814 1 95.12 45 ALA B O 1
ATOM 1675 N N . SER B 1 46 ? -1.805 21.672 1.533 1 91.81 46 SER B N 1
ATOM 1676 C CA . SER B 1 46 ? -2.59 22.859 1.849 1 91.81 46 SER B CA 1
ATOM 1677 C C . SER B 1 46 ? -2.385 23.281 3.297 1 91.81 46 SER B C 1
ATOM 1679 O O . SER B 1 46 ? -2.906 24.328 3.725 1 91.81 46 SER B O 1
ATOM 1681 N N . LEU B 1 47 ? -1.646 22.625 4.074 1 97.88 47 LEU B N 1
ATOM 1682 C CA . LEU B 1 47 ? -1.454 22.93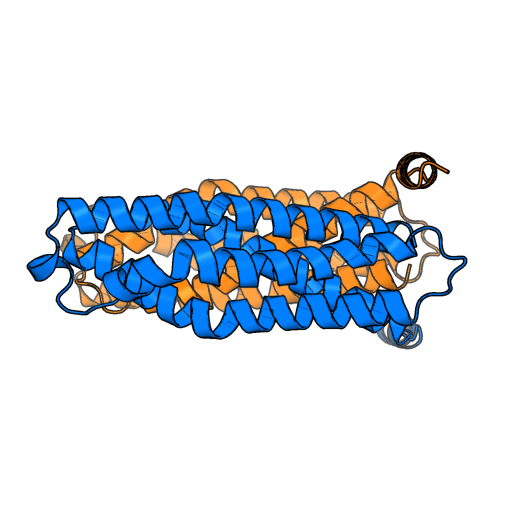8 5.488 1 97.88 47 LEU B CA 1
ATOM 1683 C C . LEU B 1 47 ? -0.553 24.156 5.66 1 97.88 47 LEU B C 1
ATOM 1685 O O . LEU B 1 47 ? 0.268 24.453 4.793 1 97.88 47 LEU B O 1
ATOM 1689 N N . PRO B 1 48 ? -0.74 24.844 6.805 1 97.81 48 PRO B N 1
ATOM 1690 C CA . PRO B 1 48 ? 0.289 25.828 7.145 1 97.81 48 PRO B CA 1
ATOM 1691 C C . PRO B 1 48 ? 1.694 25.219 7.168 1 97.81 48 PRO B C 1
ATOM 1693 O O . PRO B 1 48 ? 1.858 24.031 7.457 1 97.81 48 PRO B O 1
ATOM 1696 N N . LEU B 1 49 ? 2.648 26 6.918 1 97.94 49 LEU B N 1
ATOM 1697 C CA . LEU B 1 49 ? 4.008 25.547 6.633 1 97.94 49 LEU B CA 1
ATOM 1698 C C . LEU B 1 49 ? 4.527 24.641 7.738 1 97.94 49 LEU B C 1
ATOM 1700 O O . LEU B 1 49 ? 5.082 23.578 7.465 1 97.94 49 LEU B O 1
ATOM 1704 N N . HIS B 1 50 ? 4.418 25.109 8.953 1 97.56 50 HIS B N 1
ATOM 1705 C CA . HIS B 1 50 ? 4.965 24.297 10.039 1 97.56 50 HIS B CA 1
ATOM 1706 C C . HIS B 1 50 ? 4.281 22.938 10.117 1 97.56 50 HIS B C 1
ATOM 1708 O O . HIS B 1 50 ? 4.941 21.922 10.297 1 97.56 50 HIS B O 1
ATOM 1714 N N . SER B 1 51 ? 2.938 22.859 10.008 1 98.38 51 SER B N 1
ATOM 1715 C CA . SER B 1 51 ? 2.188 21.609 10.031 1 98.38 51 SER B CA 1
ATOM 1716 C C . SER B 1 51 ? 2.52 20.75 8.812 1 98.38 51 SER B C 1
ATOM 1718 O O . SER B 1 51 ? 2.572 19.516 8.906 1 98.38 51 SER B O 1
ATOM 1720 N N . HIS B 1 52 ? 2.639 21.438 7.672 1 98.38 52 HIS B N 1
ATOM 1721 C CA . HIS B 1 52 ? 3.074 20.75 6.453 1 98.38 52 HIS B CA 1
ATOM 1722 C C . HIS B 1 52 ? 4.391 20.016 6.676 1 98.38 52 HIS B C 1
ATOM 1724 O O . HIS B 1 52 ? 4.484 18.812 6.418 1 98.38 52 HIS B O 1
ATOM 1730 N N . TRP B 1 53 ? 5.383 20.734 7.152 1 98.56 53 TRP B N 1
ATOM 1731 C CA . TRP B 1 53 ? 6.699 20.156 7.406 1 98.56 53 TRP B CA 1
ATOM 1732 C C . TRP B 1 53 ? 6.621 19.078 8.477 1 98.56 53 TRP B C 1
ATOM 1734 O O . TRP B 1 53 ? 7.195 18 8.312 1 98.56 53 TRP B O 1
ATOM 1744 N N . GLU B 1 54 ? 5.953 19.359 9.562 1 98.25 54 GLU B N 1
ATOM 1745 C CA . GLU B 1 54 ? 5.879 18.422 10.672 1 98.25 54 GLU B CA 1
ATOM 1746 C C . GLU B 1 54 ? 5.23 17.109 10.234 1 98.25 54 GLU B C 1
ATOM 1748 O O . GLU B 1 54 ? 5.695 16.031 10.602 1 98.25 54 GLU B O 1
ATOM 1753 N N . GLN B 1 55 ? 4.125 17.219 9.531 1 98.56 55 GLN B N 1
ATOM 1754 C CA . GLN B 1 55 ? 3.463 16.031 9.016 1 98.56 55 GLN B CA 1
ATOM 1755 C C . GLN B 1 55 ? 4.406 15.203 8.148 1 98.56 55 GLN B C 1
ATOM 1757 O O . GLN B 1 55 ? 4.496 13.984 8.305 1 98.56 55 GLN B O 1
ATOM 1762 N N . TRP B 1 56 ? 5.098 15.797 7.199 1 98.44 56 TRP B N 1
ATOM 1763 C CA . TRP B 1 56 ? 6.051 15.117 6.328 1 98.44 56 TRP B CA 1
ATOM 1764 C C . TRP B 1 56 ? 7.152 14.453 7.148 1 98.44 56 TRP B C 1
ATOM 1766 O O . TRP B 1 56 ? 7.445 13.266 6.965 1 98.44 56 TRP B O 1
ATOM 1776 N N . ALA B 1 57 ? 7.773 15.242 8.008 1 98.38 57 ALA B N 1
ATOM 1777 C CA . ALA B 1 57 ? 8.922 14.773 8.781 1 98.38 57 ALA B CA 1
ATOM 1778 C C . ALA B 1 57 ? 8.555 13.562 9.633 1 98.38 57 ALA B C 1
ATOM 1780 O O . ALA B 1 57 ? 9.297 12.578 9.672 1 98.38 57 ALA B O 1
ATOM 1781 N N . THR B 1 58 ? 7.422 13.633 10.289 1 98.19 58 THR B N 1
ATOM 1782 C CA . THR B 1 58 ? 6.988 12.531 11.148 1 98.19 58 THR B CA 1
ATOM 1783 C C . THR B 1 58 ? 6.668 11.297 10.312 1 98.19 58 THR B C 1
ATOM 1785 O O . THR B 1 58 ? 7.086 10.188 10.656 1 98.19 58 THR B O 1
ATOM 1788 N N . SER B 1 59 ? 5.902 11.516 9.258 1 98.31 59 SER B N 1
ATOM 1789 C CA . SER B 1 59 ? 5.59 10.398 8.367 1 98.31 59 SER B CA 1
ATOM 1790 C C . SER B 1 59 ? 6.859 9.766 7.812 1 98.31 59 SER B C 1
ATOM 1792 O O . SER B 1 59 ? 6.992 8.539 7.801 1 98.31 59 SER B O 1
ATOM 1794 N N . PHE B 1 60 ? 7.789 10.594 7.34 1 98.25 60 PHE B N 1
ATOM 1795 C CA . PHE B 1 60 ? 9.039 10.102 6.773 1 98.25 60 PHE B CA 1
ATOM 1796 C C . PHE B 1 60 ? 9.82 9.297 7.809 1 98.25 60 PHE B C 1
ATOM 1798 O O . PHE B 1 60 ? 10.352 8.227 7.5 1 98.25 60 PHE B O 1
ATOM 1805 N N . ARG B 1 61 ? 9.93 9.758 8.992 1 97.81 61 ARG B N 1
ATOM 1806 C CA . ARG B 1 61 ? 10.68 9.086 10.047 1 97.81 61 ARG B CA 1
ATOM 1807 C C . ARG B 1 61 ? 10.102 7.699 10.32 1 97.81 61 ARG B C 1
ATOM 1809 O O . ARG B 1 61 ? 10.844 6.723 10.438 1 97.81 61 ARG B O 1
ATOM 1816 N N . GLU B 1 62 ? 8.82 7.562 10.359 1 97.88 62 GLU B N 1
ATOM 1817 C CA . GLU B 1 62 ? 8.195 6.266 10.609 1 97.88 62 GLU B CA 1
ATOM 1818 C C . GLU B 1 62 ? 8.375 5.328 9.422 1 97.88 62 GLU B C 1
ATOM 1820 O O . GLU B 1 62 ? 8.727 4.156 9.594 1 97.88 62 GLU B O 1
ATOM 1825 N N . ALA B 1 63 ? 8.102 5.867 8.242 1 98.06 63 ALA B N 1
ATOM 1826 C CA . ALA B 1 63 ? 8.227 5.059 7.031 1 98.06 63 ALA B CA 1
ATOM 1827 C C . ALA B 1 63 ? 9.664 4.586 6.84 1 98.06 63 ALA B C 1
ATOM 1829 O O . ALA B 1 63 ? 9.906 3.463 6.391 1 98.06 63 ALA B O 1
ATOM 1830 N N . SER B 1 64 ? 10.656 5.434 7.168 1 97.5 64 SER B N 1
ATOM 1831 C CA . SER B 1 64 ? 12.07 5.129 6.957 1 97.5 64 SER B CA 1
ATOM 1832 C C . SER B 1 64 ? 12.539 4.016 7.883 1 97.5 64 SER B C 1
ATOM 1834 O O . SER B 1 64 ? 13.555 3.365 7.617 1 97.5 64 SER B O 1
ATOM 1836 N N . LYS B 1 65 ? 11.828 3.729 8.938 1 97.56 65 LYS B N 1
ATOM 1837 C CA . LYS B 1 65 ? 12.148 2.629 9.844 1 97.56 65 LYS B CA 1
ATOM 1838 C C . LYS B 1 65 ? 11.711 1.289 9.258 1 97.56 65 LYS B C 1
ATOM 1840 O O . LYS B 1 65 ? 12.219 0.238 9.648 1 97.56 65 LYS B O 1
ATOM 1845 N N . VAL B 1 66 ? 10.773 1.312 8.375 1 98.44 66 VAL B N 1
ATOM 1846 C CA . VAL B 1 66 ? 10.094 0.088 7.965 1 98.44 66 VAL B CA 1
ATOM 1847 C C . VAL B 1 66 ? 10.391 -0.204 6.5 1 98.44 66 VAL B C 1
ATOM 1849 O O . VAL B 1 66 ? 10.805 -1.312 6.152 1 98.44 66 VAL B O 1
ATOM 1852 N N . MET B 1 67 ? 10.266 0.759 5.629 1 98 67 MET B N 1
ATOM 1853 C CA . MET B 1 67 ? 10.203 0.539 4.184 1 98 67 MET B CA 1
ATOM 1854 C C . MET B 1 67 ? 11.547 0.052 3.648 1 98 67 MET B C 1
ATOM 1856 O O . MET B 1 67 ? 11.594 -0.85 2.809 1 98 67 MET B O 1
ATOM 1860 N N . PRO B 1 68 ? 12.711 0.571 4.102 1 97.44 68 PRO B N 1
ATOM 1861 C CA . PRO B 1 68 ? 13.969 0.006 3.607 1 97.44 68 PRO B CA 1
ATOM 1862 C C . PRO B 1 68 ? 14.141 -1.465 3.979 1 97.44 68 PRO B C 1
ATOM 1864 O O . PRO B 1 68 ? 14.672 -2.248 3.188 1 97.44 68 PRO B O 1
ATOM 1867 N N . LYS B 1 69 ? 13.766 -1.879 5.129 1 98.19 69 LYS B N 1
ATOM 1868 C CA . LYS B 1 69 ? 13.828 -3.283 5.527 1 98.19 69 LYS B CA 1
ATOM 1869 C C . LYS B 1 69 ? 12.922 -4.145 4.652 1 98.19 69 LYS B C 1
ATOM 1871 O O . LYS B 1 69 ? 13.289 -5.262 4.285 1 98.19 69 LYS B O 1
ATOM 1876 N N . LEU B 1 70 ? 11.719 -3.617 4.406 1 98.56 70 LEU B N 1
ATOM 1877 C CA . LEU B 1 70 ? 10.789 -4.328 3.537 1 98.56 70 LEU B CA 1
ATOM 1878 C C . LEU B 1 70 ? 11.398 -4.559 2.16 1 98.56 70 LEU B C 1
ATOM 1880 O O . LEU B 1 70 ? 11.312 -5.66 1.616 1 98.56 70 LEU B O 1
ATOM 1884 N N . SER B 1 71 ? 11.93 -3.479 1.609 1 98.31 71 SER B N 1
ATOM 1885 C CA . SER B 1 71 ? 12.578 -3.566 0.304 1 98.31 71 SER B CA 1
ATOM 1886 C C . SER B 1 71 ? 13.719 -4.578 0.32 1 98.31 71 SER B C 1
ATOM 1888 O O . SER B 1 71 ? 13.859 -5.379 -0.607 1 98.31 71 SER B O 1
ATOM 1890 N N . LEU B 1 72 ? 14.555 -4.535 1.313 1 98.56 72 LEU B N 1
ATOM 1891 C CA . LEU B 1 72 ? 15.68 -5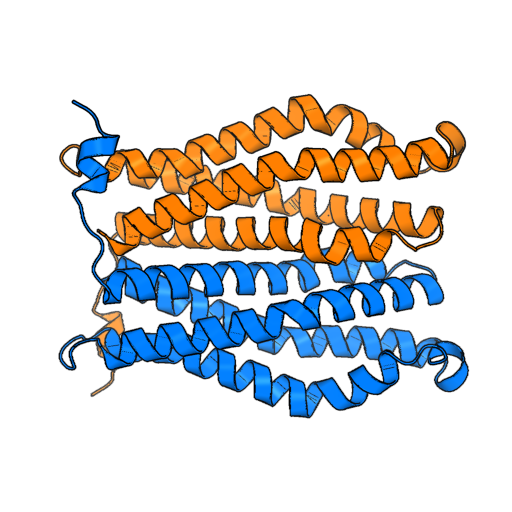.457 1.438 1 98.56 72 LEU B CA 1
ATOM 1892 C C . LEU B 1 72 ? 15.195 -6.902 1.497 1 98.56 72 LEU B C 1
ATOM 1894 O O . LEU B 1 72 ? 15.734 -7.77 0.811 1 98.56 72 LEU B O 1
ATOM 1898 N N . CYS B 1 73 ? 14.242 -7.191 2.336 1 98.81 73 CYS B N 1
ATOM 1899 C CA . CYS B 1 73 ? 13.68 -8.531 2.463 1 98.81 73 CYS B CA 1
ATOM 1900 C C . CYS B 1 73 ? 13.094 -9.008 1.142 1 98.81 73 CYS B C 1
ATOM 1902 O O . CYS B 1 73 ? 13.211 -10.18 0.787 1 98.81 73 CYS B O 1
ATOM 1904 N N . MET B 1 74 ? 12.445 -8.102 0.48 1 98.88 74 MET B N 1
ATOM 1905 C CA . MET B 1 74 ? 11.906 -8.414 -0.838 1 98.88 74 MET B CA 1
ATOM 1906 C C . MET B 1 74 ? 13.008 -8.859 -1.792 1 98.88 74 MET B C 1
ATOM 1908 O O . MET B 1 74 ? 12.891 -9.898 -2.441 1 98.88 74 MET B O 1
ATOM 1912 N N . GLY B 1 75 ? 14.062 -8.062 -1.905 1 98.88 75 GLY B N 1
ATOM 1913 C CA . GLY B 1 75 ? 15.18 -8.398 -2.768 1 98.88 75 GLY B CA 1
ATOM 1914 C C . GLY B 1 75 ? 15.836 -9.719 -2.398 1 98.88 75 GLY B C 1
ATOM 1915 O O . GLY B 1 75 ? 16.141 -10.539 -3.273 1 98.88 75 GLY B O 1
ATOM 1916 N N . LEU B 1 76 ? 16.047 -9.953 -1.113 1 98.88 76 LEU B N 1
ATOM 1917 C CA . LEU B 1 76 ? 16.703 -11.172 -0.645 1 98.88 76 LEU B CA 1
ATOM 1918 C C . LEU B 1 76 ? 15.828 -12.398 -0.916 1 98.88 76 LEU B C 1
ATOM 1920 O O . LEU B 1 76 ? 16.328 -13.445 -1.33 1 98.88 76 LEU B O 1
ATOM 1924 N N . SER B 1 77 ? 14.562 -12.281 -0.605 1 98.88 77 SER B N 1
ATOM 1925 C CA . SER B 1 77 ? 13.648 -13.375 -0.897 1 98.88 77 SER B CA 1
ATOM 1926 C C . SER B 1 77 ? 13.656 -13.727 -2.383 1 98.88 77 SER B C 1
ATOM 1928 O O . SER B 1 77 ? 13.703 -14.898 -2.75 1 98.88 77 SER B O 1
ATOM 1930 N N . SER B 1 78 ? 13.609 -12.711 -3.18 1 98.88 78 SER B N 1
ATOM 1931 C CA . SER B 1 78 ? 13.625 -12.93 -4.621 1 98.88 78 SER B CA 1
ATOM 1932 C C . SER B 1 78 ? 14.938 -13.547 -5.078 1 98.88 78 SER B C 1
ATOM 1934 O O . SER B 1 78 ? 14.961 -14.359 -6 1 98.88 78 SER B O 1
ATOM 1936 N N . ALA B 1 79 ? 16.016 -13.117 -4.516 1 98.88 79 ALA B N 1
ATOM 1937 C CA . ALA B 1 79 ? 17.328 -13.711 -4.82 1 98.88 79 ALA B CA 1
ATOM 1938 C C . ALA B 1 79 ? 17.328 -15.203 -4.504 1 98.88 79 ALA B C 1
ATOM 1940 O O . ALA B 1 79 ? 17.906 -16 -5.254 1 98.88 79 ALA B O 1
ATOM 1941 N N . ALA B 1 80 ? 16.734 -15.555 -3.43 1 98.81 80 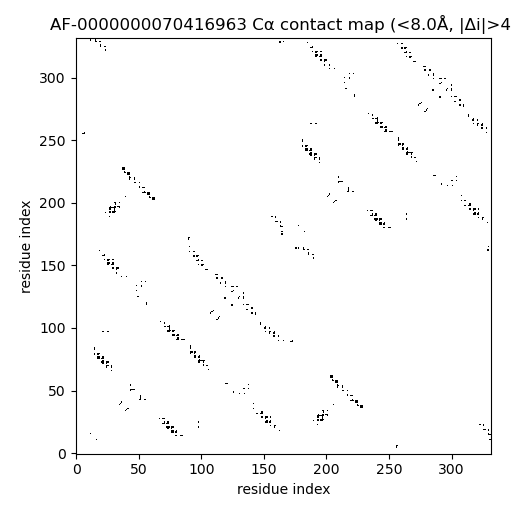ALA B N 1
ATOM 1942 C CA . ALA B 1 80 ? 16.641 -16.969 -3.062 1 98.81 80 ALA B CA 1
ATOM 1943 C C . ALA B 1 80 ? 15.82 -17.734 -4.086 1 98.81 80 ALA B C 1
ATOM 1945 O O . ALA B 1 80 ? 16.188 -18.859 -4.457 1 98.81 80 ALA B O 1
ATOM 1946 N N . VAL B 1 81 ? 14.703 -17.188 -4.531 1 98.25 81 VAL B N 1
ATOM 1947 C CA . VAL B 1 81 ? 13.914 -17.828 -5.578 1 98.25 81 VAL B CA 1
ATOM 1948 C C . VAL B 1 81 ? 14.773 -18.047 -6.816 1 98.25 81 VAL B C 1
ATOM 1950 O O . VAL B 1 81 ? 14.797 -19.156 -7.375 1 98.25 81 VAL B O 1
ATOM 1953 N N . PHE B 1 82 ? 15.445 -16.969 -7.219 1 98.06 82 PHE B N 1
ATOM 1954 C CA . PHE B 1 82 ? 16.312 -17.031 -8.391 1 98.06 82 PHE B CA 1
ATOM 1955 C C . PHE B 1 82 ? 17.359 -18.141 -8.219 1 98.06 82 PHE B C 1
ATOM 1957 O O . PHE B 1 82 ? 17.562 -18.938 -9.133 1 98.06 82 PHE B O 1
ATOM 1964 N N . TYR B 1 83 ? 17.953 -18.188 -7.105 1 97.69 83 TYR B N 1
ATOM 1965 C CA . TYR B 1 83 ? 19.047 -19.125 -6.84 1 97.69 83 TYR B CA 1
ATOM 1966 C C . TYR B 1 83 ? 18.547 -20.562 -6.805 1 97.69 83 TYR B C 1
ATOM 1968 O O . TYR B 1 83 ? 19.219 -21.469 -7.297 1 97.69 83 TYR B O 1
ATOM 1976 N N . LEU B 1 84 ? 17.406 -20.812 -6.246 1 96.88 84 LEU B N 1
ATOM 1977 C CA . LEU B 1 84 ? 16.891 -22.156 -6.012 1 96.88 84 LEU B CA 1
ATOM 1978 C C . LEU B 1 84 ? 16.141 -22.672 -7.234 1 96.88 84 LEU B C 1
ATOM 1980 O O . LEU B 1 84 ? 15.891 -23.875 -7.352 1 96.88 84 LEU B O 1
ATOM 1984 N N . SER B 1 85 ? 15.719 -21.812 -8.07 1 93.75 85 SER B N 1
ATOM 1985 C CA . SER B 1 85 ? 14.992 -22.234 -9.266 1 93.75 85 SER B CA 1
ATOM 1986 C C . SER B 1 85 ? 15.922 -22.906 -10.273 1 93.75 85 SER B C 1
ATOM 1988 O O . SER B 1 85 ? 17.062 -22.469 -10.469 1 93.75 85 SER B O 1
ATOM 1990 N N . PRO B 1 86 ? 15.422 -23.969 -10.922 1 91.62 86 PRO B N 1
ATOM 1991 C CA . PRO B 1 86 ? 16.25 -24.656 -11.906 1 91.62 86 PRO B CA 1
ATOM 1992 C C . PRO B 1 86 ? 16.656 -23.75 -13.07 1 91.62 86 PRO B C 1
ATOM 1994 O O . PRO B 1 86 ? 15.859 -22.906 -13.492 1 91.62 86 PRO B O 1
ATOM 1997 N N . ALA B 1 87 ? 17.734 -24.016 -13.641 1 88.56 87 ALA B N 1
ATOM 1998 C CA . ALA B 1 87 ? 18.266 -23.219 -14.742 1 88.56 87 ALA B CA 1
ATOM 1999 C C . ALA B 1 87 ? 17.391 -23.344 -15.984 1 88.56 87 ALA B C 1
ATOM 2001 O O . ALA B 1 87 ? 17.359 -22.438 -16.828 1 88.56 87 ALA B O 1
ATOM 2002 N N . SER B 1 88 ? 16.672 -24.391 -16.062 1 87.31 88 SER B N 1
ATOM 2003 C CA . SER B 1 88 ? 15.828 -24.672 -17.234 1 87.31 88 SER B CA 1
ATOM 2004 C C . SER B 1 88 ? 14.523 -23.891 -17.172 1 87.31 88 SER B C 1
ATOM 2006 O O . SER B 1 88 ? 13.797 -23.812 -18.156 1 87.31 88 SER B O 1
ATOM 2008 N N . ASP B 1 89 ? 14.289 -23.328 -15.984 1 87.94 89 ASP B N 1
ATOM 2009 C CA . ASP B 1 89 ? 13.062 -22.562 -15.844 1 87.94 89 ASP B CA 1
ATOM 2010 C C . ASP B 1 89 ? 13.133 -21.266 -16.641 1 87.94 89 ASP B C 1
ATOM 2012 O O . ASP B 1 89 ? 13.922 -20.359 -16.328 1 87.94 89 ASP B O 1
ATOM 2016 N N . LYS B 1 90 ? 12.32 -21.047 -17.578 1 87.62 90 LYS B N 1
ATOM 2017 C CA . LYS B 1 90 ? 12.32 -19.906 -18.484 1 87.62 90 LYS B CA 1
ATOM 2018 C C . LYS B 1 90 ? 11.93 -18.625 -17.766 1 87.62 90 LYS B C 1
ATOM 2020 O O . LYS B 1 90 ? 12.203 -17.516 -18.234 1 87.62 90 LYS B O 1
ATOM 2025 N N . LEU B 1 91 ? 11.312 -18.75 -16.625 1 92.62 91 LEU B N 1
ATOM 2026 C CA . LEU B 1 91 ? 10.836 -17.594 -15.891 1 92.62 91 LEU B CA 1
ATOM 2027 C C . LEU B 1 91 ? 11.82 -17.188 -14.797 1 92.62 91 LEU B C 1
ATOM 2029 O O . LEU B 1 91 ? 11.633 -16.172 -14.125 1 92.62 91 LEU B O 1
ATOM 2033 N N . ARG B 1 92 ? 12.883 -17.906 -14.641 1 94.5 92 ARG B N 1
ATOM 2034 C CA . ARG B 1 92 ? 13.844 -17.734 -13.562 1 94.5 92 ARG B CA 1
ATOM 2035 C C . ARG B 1 92 ? 14.398 -16.312 -13.523 1 94.5 92 ARG B C 1
ATOM 2037 O O . ARG B 1 92 ? 14.547 -15.727 -12.453 1 94.5 92 ARG B O 1
ATOM 2044 N N . LEU B 1 93 ? 14.648 -15.766 -14.664 1 96.69 93 LEU B N 1
ATOM 2045 C CA . LEU B 1 93 ? 15.312 -14.469 -14.758 1 96.69 93 LEU B CA 1
ATOM 2046 C C . LEU B 1 93 ? 14.391 -13.344 -14.305 1 96.69 93 LEU B C 1
ATOM 2048 O O . LEU B 1 93 ? 14.852 -12.258 -13.953 1 96.69 93 LEU B O 1
ATOM 2052 N N . LEU B 1 94 ? 13.102 -13.531 -14.328 1 97.75 94 LEU B N 1
ATOM 2053 C CA . LEU B 1 94 ? 12.148 -12.508 -13.922 1 97.75 94 LEU B CA 1
ATOM 2054 C C . LEU B 1 94 ? 12.297 -12.195 -12.438 1 97.75 94 LEU B C 1
ATOM 2056 O O . LEU B 1 94 ? 11.977 -11.086 -12 1 97.75 94 LEU B O 1
ATOM 2060 N N . TRP B 1 95 ? 12.859 -13.117 -11.734 1 98.38 95 TRP B N 1
ATOM 2061 C CA . TRP B 1 95 ? 13.023 -12.938 -10.297 1 98.38 95 TRP B CA 1
ATOM 2062 C C . TRP B 1 95 ? 14.203 -12.023 -9.984 1 98.38 95 TRP B C 1
ATOM 2064 O O . TRP B 1 95 ? 14.438 -11.672 -8.828 1 98.38 95 TRP B O 1
ATOM 2074 N N . LEU B 1 96 ? 14.891 -11.531 -10.984 1 98.75 96 LEU B N 1
ATOM 2075 C CA . LEU B 1 96 ? 15.93 -10.523 -10.812 1 98.75 96 LEU B CA 1
ATOM 2076 C C . LEU B 1 96 ? 15.32 -9.141 -10.625 1 98.75 96 LEU B C 1
ATOM 2078 O O . LEU B 1 96 ? 15.984 -8.219 -10.133 1 98.75 96 LEU B O 1
ATOM 2082 N N . ALA B 1 97 ? 14.07 -9.008 -11.016 1 98.75 97 ALA B N 1
ATOM 2083 C CA . ALA B 1 97 ? 13.438 -7.691 -11.023 1 98.75 97 ALA B CA 1
ATOM 2084 C C . ALA B 1 97 ? 13.367 -7.109 -9.609 1 98.75 97 ALA B C 1
ATOM 2086 O O . ALA B 1 97 ? 13.812 -5.984 -9.375 1 98.75 97 ALA B O 1
ATOM 2087 N N . PRO B 1 98 ? 12.859 -7.867 -8.57 1 98.94 98 PRO B N 1
ATOM 2088 C CA . PRO B 1 98 ? 12.828 -7.277 -7.23 1 98.94 98 PRO B CA 1
ATOM 2089 C C . PRO B 1 98 ? 14.227 -7.051 -6.66 1 98.94 98 PRO B C 1
ATOM 2091 O O . PRO B 1 98 ? 14.43 -6.133 -5.859 1 98.94 98 PRO B O 1
ATOM 2094 N N . ILE B 1 99 ? 15.164 -7.887 -7.051 1 98.88 99 ILE B N 1
ATOM 2095 C CA . ILE B 1 99 ? 16.547 -7.676 -6.637 1 98.88 99 ILE B CA 1
ATOM 2096 C C . ILE B 1 99 ? 17.031 -6.328 -7.16 1 98.88 99 ILE B C 1
ATOM 2098 O O . ILE B 1 99 ? 17.531 -5.5 -6.391 1 98.88 99 ILE B O 1
ATOM 2102 N N . ALA B 1 100 ? 16.844 -6.125 -8.453 1 98.88 100 ALA B N 1
ATOM 2103 C CA . ALA B 1 100 ? 17.25 -4.879 -9.094 1 98.88 100 ALA B CA 1
ATOM 2104 C C . ALA B 1 100 ? 16.516 -3.686 -8.5 1 98.88 100 ALA B C 1
ATOM 2106 O O . ALA B 1 100 ? 17.094 -2.621 -8.289 1 98.88 100 ALA B O 1
ATOM 2107 N N . ALA B 1 101 ? 15.234 -3.873 -8.234 1 98.88 101 ALA B N 1
ATOM 2108 C CA . ALA B 1 101 ? 14.438 -2.803 -7.645 1 98.88 101 ALA B CA 1
ATOM 2109 C C . ALA B 1 101 ? 14.977 -2.4 -6.277 1 98.88 101 ALA B C 1
ATOM 2111 O O . ALA B 1 101 ? 15.062 -1.212 -5.961 1 98.88 101 ALA B O 1
ATOM 2112 N N . SER B 1 102 ? 15.336 -3.412 -5.484 1 98.81 102 SER B N 1
ATOM 2113 C CA . SER B 1 102 ? 15.867 -3.137 -4.152 1 98.81 102 SER B CA 1
ATOM 2114 C C . SER B 1 102 ? 17.203 -2.4 -4.234 1 98.81 102 SER B C 1
ATOM 2116 O O . SER B 1 102 ? 17.406 -1.406 -3.533 1 98.81 102 SER B O 1
ATOM 2118 N N . ILE B 1 103 ? 18.047 -2.854 -5.062 1 98.75 103 ILE B N 1
ATOM 2119 C CA . ILE B 1 103 ? 19.344 -2.211 -5.238 1 98.75 103 ILE B CA 1
ATOM 2120 C C . ILE B 1 103 ? 19.156 -0.782 -5.742 1 98.75 103 ILE B C 1
ATOM 2122 O O . ILE B 1 103 ? 19.781 0.151 -5.234 1 98.75 103 ILE B O 1
ATOM 2126 N N . PHE B 1 104 ? 18.297 -0.638 -6.715 1 98.69 104 PHE B N 1
ATOM 2127 C CA . PHE B 1 104 ? 18 0.685 -7.25 1 98.69 104 PHE B CA 1
ATOM 2128 C C . PHE B 1 104 ? 17.469 1.603 -6.156 1 98.69 104 PHE B C 1
ATOM 2130 O O . PHE B 1 104 ? 17.906 2.75 -6.035 1 98.69 104 PHE B O 1
ATOM 2137 N N . ASP B 1 105 ? 16.5 1.078 -5.379 1 97.81 105 ASP B N 1
ATOM 2138 C CA . ASP B 1 105 ? 15.875 1.88 -4.332 1 97.81 105 ASP B CA 1
ATOM 2139 C C . ASP B 1 105 ? 16.906 2.381 -3.328 1 97.81 105 ASP B C 1
ATOM 2141 O O . ASP B 1 105 ? 16.922 3.562 -2.979 1 97.81 105 ASP B O 1
ATOM 2145 N N . PHE B 1 106 ? 17.75 1.579 -2.887 1 97.31 106 PHE B N 1
ATOM 2146 C CA . PHE B 1 106 ? 18.766 1.94 -1.905 1 97.31 106 PHE B CA 1
ATOM 2147 C C . PHE B 1 106 ? 19.781 2.912 -2.504 1 97.31 106 PHE B C 1
ATOM 2149 O O . PHE B 1 106 ? 20.094 3.936 -1.898 1 97.31 106 PHE B O 1
ATOM 2156 N N . GLY B 1 107 ? 20.297 2.58 -3.633 1 97.81 107 GLY B N 1
ATOM 2157 C CA . GLY B 1 107 ? 21.266 3.447 -4.277 1 97.81 107 GLY B CA 1
ATOM 2158 C C . GLY B 1 107 ? 20.719 4.816 -4.617 1 97.81 107 GLY B C 1
ATOM 2159 O O . GLY B 1 107 ? 21.344 5.836 -4.316 1 97.81 107 GLY B O 1
ATOM 2160 N N . TYR B 1 108 ? 19.547 4.824 -5.285 1 98.25 108 TYR B N 1
ATOM 2161 C CA . TYR B 1 108 ? 18.906 6.066 -5.695 1 98.25 108 TYR B CA 1
ATOM 2162 C C . TYR B 1 108 ? 18.609 6.949 -4.488 1 98.25 108 TYR B C 1
ATOM 2164 O O . TYR B 1 108 ? 18.891 8.148 -4.5 1 98.25 108 TYR B O 1
ATOM 2172 N N . THR B 1 109 ? 18.062 6.379 -3.426 1 97.88 109 THR B N 1
ATOM 2173 C CA . THR B 1 109 ? 17.734 7.133 -2.223 1 97.88 109 THR B CA 1
ATOM 2174 C C . THR B 1 109 ? 18.984 7.703 -1.575 1 97.88 109 THR B C 1
ATOM 2176 O O . THR B 1 109 ? 19.031 8.891 -1.245 1 97.88 109 THR B O 1
ATOM 2179 N N . SER B 1 110 ? 19.984 6.867 -1.467 1 97.69 110 SER B N 1
ATOM 2180 C CA . SER B 1 110 ? 21.203 7.266 -0.788 1 97.69 110 SER B CA 1
ATOM 2181 C C . SER B 1 110 ? 21.922 8.375 -1.549 1 97.69 110 SER B C 1
ATOM 2183 O O . SER B 1 110 ? 22.469 9.297 -0.941 1 97.69 110 SER B O 1
ATOM 2185 N N . ILE B 1 111 ? 21.875 8.312 -2.85 1 98 111 ILE B N 1
ATOM 2186 C CA . ILE B 1 111 ? 22.672 9.227 -3.66 1 98 111 ILE B CA 1
ATOM 2187 C C . ILE B 1 111 ? 21.859 10.484 -3.971 1 98 111 ILE B C 1
ATOM 2189 O O . ILE B 1 111 ? 22.359 11.602 -3.836 1 98 111 ILE B O 1
ATOM 2193 N N . PHE B 1 112 ? 20.609 10.367 -4.309 1 97.88 112 PHE B N 1
ATOM 2194 C CA . PHE B 1 112 ? 19.891 11.492 -4.898 1 97.88 112 PHE B CA 1
ATOM 2195 C C . PHE B 1 112 ? 18.922 12.102 -3.893 1 97.88 112 PHE B C 1
ATOM 2197 O O . PHE B 1 112 ? 18.484 13.242 -4.059 1 97.88 112 PHE B O 1
ATOM 2204 N N . MET B 1 113 ? 18.625 11.391 -2.783 1 98.31 113 MET B N 1
ATOM 2205 C CA . MET B 1 113 ? 17.547 11.898 -1.937 1 98.31 113 MET B CA 1
ATOM 2206 C C . MET B 1 113 ? 18.047 12.211 -0.535 1 98.31 113 MET B C 1
ATOM 2208 O O . MET B 1 113 ? 17.734 13.266 0.024 1 98.31 113 MET B O 1
ATOM 2212 N N . LEU B 1 114 ? 18.891 11.398 -0.022 1 98 114 LEU B N 1
ATOM 2213 C CA . LEU B 1 114 ? 19.266 11.422 1.387 1 98 114 LEU B CA 1
ATOM 2214 C C . LEU 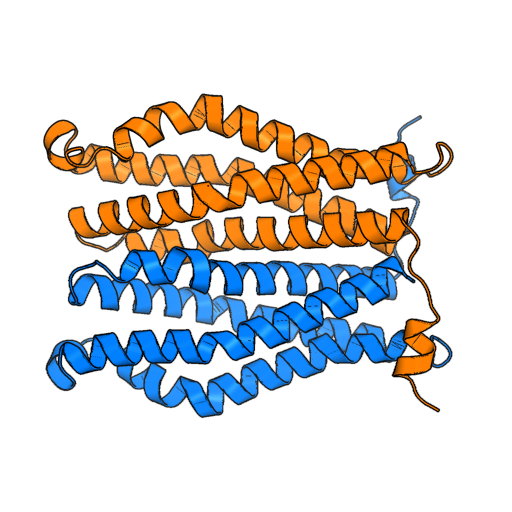B 1 114 ? 19.953 12.742 1.745 1 98 114 LEU B C 1
ATOM 2216 O O . LEU B 1 114 ? 19.719 13.289 2.824 1 98 114 LEU B O 1
ATOM 2220 N N . PRO B 1 115 ? 20.812 13.32 0.934 1 98.25 115 PRO B N 1
ATOM 2221 C CA . PRO B 1 115 ? 21.469 14.578 1.321 1 98.25 115 PRO B CA 1
ATOM 2222 C C . PRO B 1 115 ? 20.469 15.688 1.638 1 98.25 115 PRO B C 1
ATOM 2224 O O . PRO B 1 115 ? 20.641 16.406 2.625 1 98.25 115 PRO B O 1
ATOM 2227 N N . GLU B 1 116 ? 19.453 15.836 0.814 1 98.62 116 GLU B N 1
ATOM 2228 C CA . GLU B 1 116 ? 18.469 16.891 1.066 1 98.62 116 GLU B CA 1
ATOM 2229 C C . GLU B 1 116 ? 17.5 16.469 2.166 1 98.62 116 GLU B C 1
ATOM 2231 O O . GLU B 1 116 ? 17.031 17.312 2.934 1 98.62 116 GLU B O 1
ATOM 2236 N N . ILE B 1 117 ? 17.188 15.219 2.273 1 98.62 117 ILE B N 1
ATOM 2237 C CA . ILE B 1 117 ? 16.297 14.711 3.32 1 98.62 117 ILE B CA 1
ATOM 2238 C C . ILE B 1 117 ? 16.891 15.039 4.691 1 98.62 117 ILE B C 1
ATOM 2240 O O . ILE B 1 117 ? 16.156 15.453 5.602 1 98.62 117 ILE B O 1
ATOM 2244 N N . LYS B 1 118 ? 18.156 14.891 4.824 1 98.38 118 LYS B N 1
ATOM 2245 C CA . LYS B 1 118 ? 18.828 15.156 6.094 1 98.38 118 LYS B CA 1
ATOM 2246 C C . LYS B 1 118 ? 18.656 16.609 6.504 1 98.38 118 LYS B C 1
ATOM 2248 O O . LYS B 1 118 ? 18.422 16.906 7.68 1 98.38 118 LYS B O 1
ATOM 2253 N N . ILE B 1 119 ? 18.719 17.531 5.602 1 98.69 119 ILE B N 1
ATOM 2254 C CA . ILE B 1 119 ? 18.516 18.953 5.871 1 98.69 119 ILE B CA 1
ATOM 2255 C C . ILE B 1 119 ? 17.047 19.203 6.223 1 98.69 119 ILE B C 1
ATOM 2257 O O . ILE B 1 119 ? 16.75 19.875 7.207 1 98.69 119 ILE B O 1
ATOM 2261 N N . LEU B 1 120 ? 16.188 18.609 5.434 1 98.44 120 LEU B N 1
ATOM 2262 C CA . LEU B 1 120 ? 14.742 18.797 5.57 1 98.44 120 LEU B CA 1
ATOM 2263 C C . LEU B 1 120 ? 14.25 18.297 6.922 1 98.44 120 LEU B C 1
ATOM 2265 O O . LEU B 1 120 ? 13.234 18.766 7.438 1 98.44 120 LEU B O 1
ATOM 2269 N N . LEU B 1 121 ? 14.977 17.406 7.543 1 98.44 121 LEU B N 1
ATOM 2270 C CA . LEU B 1 121 ? 14.547 16.781 8.797 1 98.44 121 LEU B CA 1
ATOM 2271 C C . LEU B 1 121 ? 15.031 17.594 9.992 1 98.44 121 LEU B C 1
ATOM 2273 O O . LEU B 1 121 ? 14.656 17.297 11.133 1 98.44 121 LEU B O 1
ATOM 2277 N N . GLU B 1 122 ? 15.797 18.594 9.773 1 98.25 122 GLU B N 1
ATOM 2278 C CA . GLU B 1 122 ? 16.25 19.406 10.883 1 98.25 122 GLU B CA 1
ATOM 2279 C C . GLU B 1 122 ? 15.102 20.188 11.508 1 98.25 122 GLU B C 1
ATOM 2281 O O . GLU B 1 122 ? 14.281 20.766 10.797 1 98.25 122 GLU B O 1
ATOM 2286 N N . ASN B 1 123 ? 15.062 20.281 12.812 1 96.44 123 ASN B N 1
ATOM 2287 C CA . ASN B 1 123 ? 13.945 20.875 13.539 1 96.44 123 ASN B CA 1
ATOM 2288 C C . ASN B 1 123 ? 13.836 22.375 13.266 1 96.44 123 ASN B C 1
ATOM 2290 O O . ASN B 1 123 ? 12.742 22.953 13.336 1 96.44 123 ASN B O 1
ATOM 2294 N N . ASP B 1 124 ? 14.914 23.062 12.938 1 97.44 124 ASP B N 1
ATOM 2295 C CA . ASP B 1 124 ? 14.906 24.5 12.703 1 97.44 124 ASP B CA 1
ATOM 2296 C C . ASP B 1 124 ? 15.023 24.812 11.219 1 97.44 124 ASP B C 1
ATOM 2298 O O . ASP B 1 124 ? 15.484 25.906 10.844 1 97.44 124 ASP B O 1
ATOM 2302 N N . VAL B 1 125 ? 14.562 23.906 10.383 1 98.62 125 VAL B N 1
ATOM 2303 C CA . VAL B 1 125 ? 14.789 24.031 8.953 1 98.62 125 VAL B CA 1
ATOM 2304 C C . VAL B 1 125 ? 14.008 25.219 8.406 1 98.62 125 VAL B C 1
ATOM 2306 O O . VAL B 1 125 ? 14.469 25.906 7.492 1 98.62 125 VAL B O 1
ATOM 2309 N N . ILE B 1 126 ? 12.867 25.484 8.906 1 98.25 126 ILE B N 1
ATOM 2310 C CA . ILE B 1 126 ? 12.047 26.594 8.422 1 98.25 126 ILE B CA 1
ATOM 2311 C C . ILE B 1 126 ? 12.758 27.906 8.688 1 98.25 126 ILE B C 1
ATOM 2313 O O . ILE B 1 126 ? 12.797 28.797 7.82 1 98.25 126 ILE B O 1
ATOM 2317 N N . THR B 1 127 ? 13.297 28.047 9.883 1 98.12 127 THR B N 1
ATOM 2318 C CA . THR B 1 127 ? 14.047 29.25 10.234 1 98.12 127 THR B CA 1
ATOM 2319 C C . THR B 1 127 ? 15.328 29.344 9.414 1 98.12 127 THR B C 1
ATOM 2321 O O . THR B 1 127 ? 15.688 30.438 8.953 1 98.12 127 THR B O 1
ATOM 2324 N N . LYS B 1 128 ? 15.984 28.281 9.148 1 98.19 128 LYS B N 1
ATOM 2325 C CA . LYS B 1 128 ? 17.297 28.25 8.523 1 98.19 128 LYS B CA 1
ATOM 2326 C C . LYS B 1 128 ? 17.203 28.406 7.012 1 98.19 128 LYS B C 1
ATOM 2328 O O . LYS B 1 128 ? 18.031 29.078 6.395 1 98.19 128 LYS B O 1
ATOM 2333 N N . LYS B 1 129 ? 16.172 27.781 6.43 1 98.25 129 LYS B N 1
ATOM 2334 C CA . LYS B 1 129 ? 16.141 27.688 4.973 1 98.25 129 LYS B CA 1
ATOM 2335 C C . LYS B 1 129 ? 14.992 28.516 4.395 1 98.25 129 LYS B C 1
ATOM 2337 O O . LYS B 1 129 ? 14.984 28.828 3.203 1 98.25 129 LYS B O 1
ATOM 2342 N N . GLY B 1 130 ? 13.992 28.812 5.25 1 97.62 130 GLY B N 1
ATOM 2343 C CA . GLY B 1 130 ? 12.867 29.641 4.805 1 97.62 130 GLY B CA 1
ATOM 2344 C C . GLY B 1 130 ? 11.711 28.812 4.27 1 97.62 130 GLY B C 1
ATOM 2345 O O . GLY B 1 130 ? 11.867 27.625 3.965 1 97.62 130 GLY B O 1
ATOM 2346 N N . GLN B 1 131 ? 10.555 29.469 4.172 1 96.62 131 GLN B N 1
ATOM 2347 C CA . GLN B 1 131 ? 9.297 28.828 3.803 1 96.62 131 GLN B CA 1
ATOM 2348 C C . GLN B 1 131 ? 9.344 28.297 2.371 1 96.62 131 GLN B C 1
ATOM 2350 O O . GLN B 1 131 ? 8.922 27.172 2.104 1 96.62 131 GLN B O 1
ATOM 2355 N N . HIS B 1 132 ? 9.828 29.062 1.499 1 97.5 132 HIS B N 1
ATOM 2356 C CA . HIS B 1 132 ? 9.844 28.672 0.092 1 97.5 132 HIS B CA 1
ATOM 2357 C C . HIS B 1 132 ? 10.719 27.453 -0.131 1 97.5 132 HIS B C 1
ATOM 2359 O O . HIS B 1 132 ? 10.32 26.516 -0.841 1 97.5 132 HIS B O 1
ATOM 2365 N N . TRP B 1 133 ? 11.859 27.422 0.509 1 98.31 133 TRP B N 1
ATOM 2366 C CA . TRP B 1 133 ? 12.773 26.297 0.343 1 98.31 133 TRP B CA 1
ATOM 2367 C C . TRP B 1 133 ? 12.156 25.016 0.881 1 98.31 133 TRP B C 1
ATOM 2369 O O . TRP B 1 133 ? 12.258 23.953 0.252 1 98.31 133 TRP B O 1
ATOM 2379 N N . VAL B 1 134 ? 11.516 25.094 2.02 1 98.38 134 VAL B N 1
ATOM 2380 C CA . VAL B 1 134 ? 10.953 23.922 2.66 1 98.38 134 VAL B CA 1
ATOM 2381 C C . VAL B 1 134 ? 9.852 23.328 1.776 1 98.38 134 VAL B C 1
ATOM 2383 O O . VAL B 1 134 ? 9.812 22.125 1.547 1 98.38 134 VAL B O 1
ATOM 2386 N N . ARG B 1 135 ? 8.93 24.141 1.278 1 97.94 135 ARG B N 1
ATOM 2387 C CA . ARG B 1 135 ? 7.875 23.641 0.401 1 97.94 135 ARG B CA 1
ATOM 2388 C C . ARG B 1 135 ? 8.453 23.031 -0.871 1 97.94 135 ARG B C 1
ATOM 2390 O O . ARG B 1 135 ? 8.039 21.953 -1.297 1 97.94 135 ARG B O 1
ATOM 2397 N N . GLU B 1 136 ? 9.43 23.688 -1.452 1 98 136 GLU B N 1
ATOM 2398 C CA . GLU B 1 136 ? 10.047 23.188 -2.67 1 98 136 GLU B CA 1
ATOM 2399 C C . GLU B 1 136 ? 10.789 21.875 -2.404 1 98 136 GLU B C 1
ATOM 2401 O O . GLU B 1 136 ? 10.789 20.969 -3.248 1 98 136 GLU B O 1
ATOM 2406 N N . ALA B 1 137 ? 11.492 21.812 -1.291 1 98.44 137 ALA B N 1
ATOM 2407 C CA . ALA B 1 137 ? 12.234 20.609 -0.939 1 98.44 137 ALA B CA 1
ATOM 2408 C C . ALA B 1 137 ? 11.297 19.422 -0.758 1 98.44 137 ALA B C 1
ATOM 2410 O O . ALA B 1 137 ? 11.617 18.297 -1.169 1 98.44 137 ALA B O 1
ATOM 2411 N N . THR B 1 138 ? 10.141 19.641 -0.079 1 98 138 THR B N 1
ATOM 2412 C CA . THR B 1 138 ? 9.172 18.562 0.072 1 98 138 THR B CA 1
ATOM 2413 C C . THR B 1 138 ? 8.609 18.156 -1.284 1 98 138 THR B C 1
ATOM 2415 O O . THR B 1 138 ? 8.398 16.969 -1.535 1 98 138 THR B O 1
ATOM 2418 N N . ASP B 1 139 ? 8.391 19.094 -2.146 1 97.44 139 ASP B N 1
ATOM 2419 C CA . ASP B 1 139 ? 7.938 18.797 -3.502 1 97.44 139 ASP B CA 1
ATOM 2420 C C . ASP B 1 139 ? 8.992 18.016 -4.273 1 97.44 139 ASP B C 1
ATOM 2422 O O . ASP B 1 139 ? 8.656 17.094 -5.02 1 97.44 139 ASP B O 1
ATOM 2426 N N . ARG B 1 140 ? 10.234 18.391 -4.16 1 98.12 140 ARG B N 1
ATOM 2427 C CA . ARG B 1 140 ? 11.32 17.656 -4.809 1 98.12 140 ARG B CA 1
ATOM 2428 C C . ARG B 1 140 ? 11.422 16.234 -4.281 1 98.12 140 ARG B C 1
ATOM 2430 O O . ARG B 1 140 ? 11.695 15.297 -5.039 1 98.12 140 ARG B O 1
ATOM 2437 N N . TRP B 1 141 ? 11.281 16.172 -2.977 1 98.25 141 TRP B N 1
ATOM 2438 C CA . TRP B 1 141 ? 11.234 14.836 -2.393 1 98.25 141 TRP B CA 1
ATOM 2439 C C . TRP B 1 141 ? 10.172 13.977 -3.07 1 98.25 141 TRP B C 1
ATOM 2441 O O . TRP B 1 141 ? 10.438 12.828 -3.439 1 98.25 141 TRP B O 1
ATOM 2451 N N . LEU B 1 142 ? 8.992 14.516 -3.258 1 97.88 142 LEU B N 1
ATOM 2452 C CA . LEU B 1 142 ? 7.902 13.797 -3.906 1 97.88 142 LEU B CA 1
ATOM 2453 C C . LEU B 1 142 ? 8.266 13.43 -5.34 1 97.88 142 LEU B C 1
ATOM 2455 O O . LEU B 1 142 ? 8.031 12.297 -5.777 1 97.88 142 LEU B O 1
ATOM 2459 N N . ARG B 1 143 ? 8.828 14.352 -6.109 1 97.88 143 ARG B N 1
ATOM 2460 C CA . ARG B 1 143 ? 9.219 14.094 -7.492 1 97.88 143 ARG B CA 1
ATOM 2461 C C . ARG B 1 143 ? 10.25 12.977 -7.566 1 97.88 143 ARG B C 1
ATOM 2463 O O . ARG B 1 143 ? 10.203 12.141 -8.477 1 97.88 143 ARG B O 1
ATOM 2470 N N . ARG B 1 144 ? 11.117 12.969 -6.633 1 98.06 144 ARG B N 1
ATOM 2471 C CA . ARG B 1 144 ? 12.164 11.953 -6.602 1 98.06 144 ARG B CA 1
ATOM 2472 C C . ARG B 1 144 ? 11.617 10.617 -6.117 1 98.06 144 ARG B C 1
ATOM 2474 O O . ARG B 1 144 ? 12.266 9.578 -6.273 1 98.06 144 ARG B O 1
ATOM 2481 N N . HIS B 1 145 ? 10.477 10.68 -5.551 1 97.31 145 HIS B N 1
ATOM 2482 C CA . HIS B 1 145 ? 9.82 9.453 -5.105 1 97.31 145 HIS B CA 1
ATOM 2483 C C . HIS B 1 145 ? 9.211 8.695 -6.285 1 97.31 145 HIS B C 1
ATOM 2485 O O . HIS B 1 145 ? 9.047 7.473 -6.227 1 97.31 145 HIS B O 1
ATOM 2491 N N . TYR B 1 146 ? 8.93 9.305 -7.457 1 97.75 146 TYR B N 1
ATOM 2492 C CA . TYR B 1 146 ? 8.227 8.719 -8.594 1 97.75 146 TYR B CA 1
ATOM 2493 C C . TYR B 1 146 ? 9.047 7.602 -9.219 1 97.75 146 TYR B C 1
ATOM 2495 O O . TYR B 1 146 ? 8.523 6.527 -9.516 1 97.75 146 TYR B O 1
ATOM 2503 N N . PRO B 1 147 ? 10.367 7.812 -9.461 1 97.94 147 PRO B N 1
ATOM 2504 C CA . PRO B 1 147 ? 11.148 6.711 -10.031 1 97.94 147 PRO B CA 1
ATOM 2505 C C . PRO B 1 147 ? 11.125 5.461 -9.164 1 97.94 147 PRO B C 1
ATOM 2507 O O . PRO B 1 147 ? 11.055 4.344 -9.68 1 97.94 147 PRO B O 1
ATOM 2510 N N . ARG B 1 148 ? 11.164 5.648 -7.855 1 96.88 148 ARG B N 1
ATOM 2511 C CA . ARG B 1 148 ? 11.109 4.516 -6.941 1 96.88 148 ARG B CA 1
ATOM 2512 C C . ARG B 1 148 ? 9.781 3.777 -7.062 1 96.88 148 ARG B C 1
ATOM 2514 O O . ARG B 1 148 ? 9.75 2.545 -7.109 1 96.88 148 ARG B O 1
ATOM 2521 N N . LEU B 1 149 ? 8.719 4.523 -7.152 1 98.25 149 LEU B N 1
ATOM 2522 C CA . LEU B 1 149 ? 7.395 3.945 -7.328 1 98.25 149 LEU B CA 1
ATOM 2523 C C . LEU B 1 149 ? 7.32 3.145 -8.625 1 98.25 149 LEU B C 1
ATOM 2525 O O . LEU B 1 149 ? 6.832 2.01 -8.633 1 98.25 149 LEU B O 1
ATOM 2529 N N . VAL B 1 150 ? 7.812 3.729 -9.703 1 98.62 150 VAL B N 1
ATOM 2530 C CA . VAL B 1 150 ? 7.738 3.078 -11.008 1 98.62 150 VAL B CA 1
ATOM 2531 C C . VAL B 1 150 ? 8.523 1.769 -10.977 1 98.62 150 VAL B C 1
ATOM 2533 O O . VAL B 1 150 ? 8.039 0.737 -11.445 1 98.62 150 VAL B O 1
ATOM 2536 N N . VAL B 1 151 ? 9.695 1.79 -10.383 1 98.75 151 VAL B N 1
ATOM 2537 C CA . VAL B 1 151 ? 10.594 0.638 -10.383 1 98.75 151 VAL B CA 1
ATOM 2538 C C . VAL B 1 151 ? 9.984 -0.484 -9.539 1 98.75 151 VAL B C 1
ATOM 2540 O O . VAL B 1 151 ? 9.953 -1.64 -9.969 1 98.75 151 VAL B O 1
ATOM 2543 N N . VAL B 1 152 ? 9.477 -0.167 -8.367 1 98.56 152 VAL B N 1
ATOM 2544 C CA . VAL B 1 152 ? 8.969 -1.21 -7.484 1 98.56 152 VAL B CA 1
ATOM 2545 C C . VAL B 1 152 ? 7.645 -1.746 -8.031 1 98.56 152 VAL B C 1
ATOM 2547 O O . VAL B 1 152 ? 7.355 -2.939 -7.918 1 98.56 152 VAL B O 1
ATOM 2550 N N . ALA B 1 153 ? 6.828 -0.878 -8.609 1 98.81 153 ALA B N 1
ATOM 2551 C CA . ALA B 1 153 ? 5.59 -1.33 -9.242 1 98.81 153 ALA B CA 1
ATOM 2552 C C . ALA B 1 153 ? 5.879 -2.279 -10.398 1 98.81 153 ALA B C 1
ATOM 2554 O O . ALA B 1 153 ? 5.207 -3.301 -10.555 1 98.81 153 ALA B O 1
ATOM 2555 N N . ALA B 1 154 ? 6.84 -1.908 -11.211 1 98.88 154 ALA B N 1
ATOM 2556 C CA . ALA B 1 154 ? 7.234 -2.783 -12.312 1 98.88 154 ALA B CA 1
ATOM 2557 C C . ALA B 1 154 ? 7.707 -4.137 -11.797 1 98.88 154 ALA B C 1
ATOM 2559 O O . ALA B 1 154 ? 7.352 -5.18 -12.344 1 98.88 154 ALA B O 1
ATOM 2560 N N . ALA B 1 155 ? 8.523 -4.152 -10.781 1 98.94 155 ALA B N 1
ATOM 2561 C CA . ALA B 1 155 ? 8.992 -5.402 -10.188 1 98.94 155 ALA B CA 1
ATOM 2562 C C . ALA B 1 155 ? 7.824 -6.25 -9.695 1 98.94 155 ALA B C 1
ATOM 2564 O O . ALA B 1 155 ? 7.816 -7.473 -9.883 1 98.94 155 ALA B O 1
ATOM 2565 N N . PHE B 1 156 ? 6.895 -5.602 -9.016 1 98.94 156 PHE B N 1
ATOM 2566 C CA . PHE B 1 156 ? 5.715 -6.293 -8.516 1 98.94 156 PHE B CA 1
ATOM 2567 C C . PHE B 1 156 ? 4.961 -6.969 -9.656 1 98.94 156 PHE B C 1
ATOM 2569 O O . PHE B 1 156 ? 4.609 -8.148 -9.57 1 98.94 156 PHE B O 1
ATOM 2576 N N . VAL B 1 157 ? 4.73 -6.258 -10.742 1 98.81 157 VAL B N 1
ATOM 2577 C CA . VAL B 1 157 ? 4.039 -6.777 -11.922 1 98.81 157 VAL B CA 1
ATOM 2578 C C . VAL B 1 157 ? 4.805 -7.969 -12.484 1 98.81 157 VAL B C 1
ATOM 2580 O O . VAL B 1 157 ? 4.211 -9 -12.812 1 98.81 157 VAL B O 1
ATOM 2583 N N . VAL B 1 158 ? 6.074 -7.875 -12.57 1 98.56 158 VAL B N 1
ATOM 2584 C CA . VAL B 1 158 ? 6.918 -8.898 -13.172 1 98.56 158 VAL B CA 1
ATOM 2585 C C . VAL B 1 158 ? 6.832 -10.188 -12.352 1 98.56 158 VAL B C 1
ATOM 2587 O O . VAL B 1 158 ? 6.648 -11.273 -12.906 1 98.56 158 VAL B O 1
ATOM 2590 N N . VAL B 1 159 ? 6.91 -10.047 -11.039 1 98.31 159 VAL B N 1
ATOM 2591 C CA . VAL B 1 159 ? 6.969 -11.281 -10.258 1 98.31 159 VAL B CA 1
ATOM 2592 C C . VAL B 1 159 ? 5.566 -11.875 -10.125 1 98.31 159 VAL B C 1
ATOM 2594 O O . VAL B 1 159 ? 5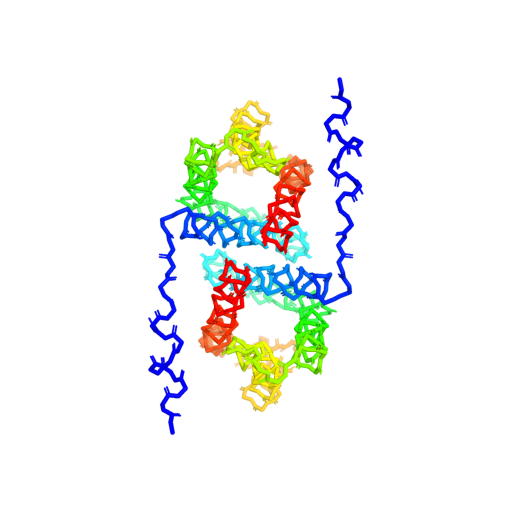.414 -13.094 -10.008 1 98.31 159 VAL B O 1
ATOM 2597 N N . LEU B 1 160 ? 4.555 -11.047 -10.164 1 98.25 160 LEU B N 1
ATOM 2598 C CA . LEU B 1 160 ? 3.211 -11.609 -10.227 1 98.25 160 LEU B CA 1
ATOM 2599 C C . LEU B 1 160 ? 3.014 -12.422 -11.508 1 98.25 160 LEU B C 1
ATOM 2601 O O . LEU B 1 160 ? 2.426 -13.5 -11.477 1 98.25 160 LEU B O 1
ATOM 2605 N N . TYR B 1 161 ? 3.494 -11.859 -12.578 1 97.25 161 TYR B N 1
ATOM 2606 C CA . TYR B 1 161 ? 3.443 -12.586 -13.844 1 97.25 161 TYR B CA 1
ATOM 2607 C C . TYR B 1 161 ? 4.176 -13.914 -13.734 1 97.25 161 TYR B C 1
ATOM 2609 O O . TYR B 1 161 ? 3.648 -14.953 -14.133 1 97.25 161 TYR B O 1
ATOM 2617 N N . ALA B 1 162 ? 5.367 -13.875 -13.242 1 96.5 162 ALA B N 1
ATOM 2618 C CA . ALA B 1 162 ? 6.156 -15.094 -13.078 1 96.5 162 ALA B CA 1
ATOM 2619 C C . ALA B 1 162 ? 5.41 -16.109 -12.227 1 96.5 162 ALA B C 1
ATOM 2621 O O . ALA B 1 162 ? 5.453 -17.312 -12.508 1 96.5 162 ALA B O 1
ATOM 2622 N N . THR B 1 163 ? 4.73 -15.641 -11.227 1 96.19 163 THR B N 1
ATOM 2623 C CA . THR B 1 163 ? 4.066 -16.516 -10.266 1 96.19 163 THR B CA 1
ATOM 2624 C C . THR B 1 163 ? 2.814 -17.141 -10.875 1 96.19 163 THR B C 1
ATOM 2626 O O . THR B 1 163 ? 2.555 -18.328 -10.688 1 96.19 163 THR B O 1
ATOM 2629 N N . VAL B 1 164 ? 2.07 -16.328 -11.578 1 94.75 164 VAL B N 1
ATOM 2630 C CA . VAL B 1 164 ? 0.82 -16.828 -12.148 1 94.75 164 VAL B CA 1
ATOM 2631 C C . VAL B 1 164 ? 1.119 -17.781 -13.297 1 94.75 164 VAL B C 1
ATOM 2633 O O . VAL B 1 164 ? 0.353 -18.719 -13.555 1 94.75 164 VAL B O 1
ATOM 2636 N N . LYS B 1 165 ? 2.189 -17.578 -13.977 1 91 165 LYS B N 1
ATOM 2637 C CA . LYS B 1 165 ? 2.559 -18.391 -15.125 1 91 165 LYS B CA 1
ATOM 2638 C C . LYS B 1 165 ? 3.299 -19.656 -14.688 1 91 165 LYS B C 1
ATOM 2640 O O . LYS B 1 165 ? 3.395 -20.625 -15.453 1 91 165 LYS B O 1
ATOM 2645 N N . SER B 1 166 ? 3.816 -19.734 -13.516 1 81.06 166 SER B N 1
ATOM 2646 C CA . SER B 1 166 ? 4.543 -20.906 -13.039 1 81.06 166 SER B CA 1
ATOM 2647 C C . SER B 1 166 ? 3.605 -22.094 -12.836 1 81.06 166 SER B C 1
ATOM 2649 O O . SER B 1 166 ? 2.416 -21.922 -12.562 1 81.06 166 SER B O 1
#

Sequence (332 aa):
MDILKDISKIGISPVETLQFFTCMLAGIYTGFNLYAVLFEAPSRASLPLHSHWEQWATSFREASKVMPKLSLCMGLSSAAVFYLSPASDKLRLLWLAPIAASIFDFGYTSIFMLPEIKILLENDVITKKGQHWVREATDRWLRRHYPRLVVVAAAFVVVLYATVKSMDILKDISKIGISPVETLQFFTCMLAGIYTGFNLYAVLFEAPSRASLPLHSHWEQWATSFREASKVMPKLSLCMGLSSAAVFYLSPASDKLRLLWLAPIAASIFDFGYTSIFMLPEIKILLENDVITKKGQHWVREATDRWLRRHYPRLVVVAAAFVVVLYATVKS

Secondary structure (DSSP, 8-state):
--HHHHHHTSPPPHHHHHHHHHHHHHHHHHHHHHHIIIIIHHHHHTS-HHHHHHHHHHHHHHHHHHHHHHHHHHHHHHHHHHHHS-TT-TTGGGGHHHHHHHHHHHHHIIIIIHHHHHHHT-TTHHHHH-HHHHHHHHHHHHHHHHHHHHHHHHHHHHHHHHHHH-/--HHHHHHTSPPPHHHHHHHHHHHHHHHHHHHHHHIIIIIHHHHHTS-HHHHHHHHHHHHHHHHHHHHHHHHHHHHHHHHHHHHS-TT-TTGGGGHHHHHHHHHHHHHIIIIIHHHHHHHT-TTHHHHH-HHHHHHHHHHHHHHHHHHHHHHHHHHHHHHHHHHH-

Foldseek 3Di:
DPVVVVVVVPDADPLRVLLVLLLVLLVVLLVVLCCCQPPVLVVLLPDDQLSSLVSVLVVCVVCVVPNLVSLVSNLVSLVVSLVPDDPPDPLSCLSCLSVVLSVCVVVLCVPPPVVLSVLSNDPCNCVVPHRVCNSVNSVVNSVSSVVSSVSSNVSSVSSVVSSVVD/DPVVVVVVVVDADPLRVLLVLLLVLLVVLLVVLCCCQPPVLVVLLPDPQLSSLVSVLVVCVVCVVPNLVSLVSNLVSLVVSLVPDDPPDPLSCLSCLSVVLSVCVVVLCVPPNVVLSVLSNDPCNCVVPHRVCNSVSSVVNSVSSVVSSVSSVVSSVSSVVSSVVD

Organism: Crassostrea virginica (NCBI:txid6565)